Protein AF-A0A922MZ13-F1 (afdb_monomer_lite)

Sequence (259 aa):
LKKTTVNYIKPNLFPGAVRCLPLPEKARENITNAIQTTCNKIRDLVFAILIAGNQLITLVRMKKYTLHPSDIHLLFNLVRSSESFKTAESWTPICLPKFDSTGFLHGHVSYISEDCQACLLLLTVQRDAFFPLSQAKHTIADKLRRSNCLVAINDALNRNEELPTTNPLKHIGIPEIRHFMYKCKSTAQLFTSDPISLDKLQDYRLRHKEGGDITVKKVERLSDIDYVRNYRQFCSSIHCTSTPAKLIFRSNSCDTILA

Radius of gyration: 20.64 Å; chains: 1; bounding box: 44×44×58 Å

Organism: Spodoptera exigua (NCBI:txid7107)

Foldseek 3Di:
DDPPPPPPPQPLDPQQFFEAQFFFPLLLVLLQCLLCVLCVVDPFWAWKWKDAPRHTSDIDGDPVFAAGSNLVVVVSCVVVVDPVQLPDWDWDWADRCVRPVVGTWTWTWHALDNLARMIIITTGNDPPCNVSVVVSSPSSSVSCVVSVSRVRRVCSNVVVDPDCQNQVCVQLPFVPDPKDWDADPVNSHIRIHDSCPVVSVVVLPVQDDPPDHPDPDDPDGDDPVVNVVSVQVSQVRRDDPPDHDDWDFDDDPPDTDTD

Structure (mmCIF, N/CA/C/O backbone):
data_AF-A0A922MZ13-F1
#
_entry.id   AF-A0A922MZ13-F1
#
loop_
_atom_site.group_PDB
_atom_site.id
_atom_site.type_symbol
_atom_site.label_atom_id
_atom_site.label_alt_id
_atom_site.label_comp_id
_atom_site.label_asym_id
_atom_site.label_entity_id
_atom_site.label_seq_id
_atom_site.pdbx_PDB_ins_code
_atom_site.Cartn_x
_atom_site.Cartn_y
_atom_site.Cartn_z
_atom_site.occupancy
_atom_site.B_iso_or_equiv
_atom_site.auth_seq_id
_atom_site.auth_comp_id
_atom_site.auth_asym_id
_atom_site.auth_atom_id
_atom_site.pdbx_PDB_model_num
ATOM 1 N N . LEU A 1 1 ? -10.140 -29.889 -35.933 1.00 29.52 1 LEU A N 1
ATOM 2 C CA . LEU A 1 1 ? -9.221 -28.766 -35.625 1.00 29.52 1 LEU A CA 1
ATOM 3 C C . LEU A 1 1 ? -9.622 -28.148 -34.284 1.00 29.52 1 LEU A C 1
ATOM 5 O O . LEU A 1 1 ? -10.450 -27.246 -34.243 1.00 29.52 1 LEU A O 1
ATOM 9 N N . LYS A 1 2 ? -9.131 -28.708 -33.170 1.00 19.86 2 LYS A N 1
ATOM 10 C CA . LYS A 1 2 ? -9.419 -28.180 -31.828 1.00 19.86 2 LYS A CA 1
ATOM 11 C C . LYS A 1 2 ? -8.596 -26.904 -31.642 1.00 19.86 2 LYS A C 1
ATOM 13 O O . LYS A 1 2 ? -7.375 -26.971 -31.583 1.00 19.86 2 LYS A O 1
ATOM 18 N N . LYS A 1 3 ? -9.266 -25.749 -31.612 1.00 20.22 3 LYS A N 1
ATOM 19 C CA . LYS A 1 3 ? -8.666 -24.469 -31.226 1.00 20.22 3 LYS A CA 1
ATOM 20 C C . LYS A 1 3 ? -8.234 -24.591 -29.766 1.00 20.22 3 LYS A C 1
ATOM 22 O O . LYS A 1 3 ? -9.073 -24.561 -28.871 1.00 20.22 3 LYS A O 1
ATOM 27 N N . THR A 1 4 ? -6.942 -24.783 -29.531 1.00 21.23 4 THR A N 1
ATOM 28 C CA . THR A 1 4 ? -6.361 -24.677 -28.195 1.00 21.23 4 THR A CA 1
ATOM 29 C C . THR A 1 4 ? -6.406 -23.206 -27.813 1.00 21.23 4 THR A C 1
ATOM 31 O O . THR A 1 4 ? -5.605 -22.403 -28.288 1.00 21.23 4 THR A O 1
ATOM 34 N N . THR A 1 5 ? -7.398 -22.831 -27.011 1.00 19.34 5 THR A N 1
ATOM 35 C CA . THR A 1 5 ? -7.459 -21.522 -26.368 1.00 19.34 5 THR A CA 1
ATOM 36 C C . THR A 1 5 ? -6.208 -21.379 -25.507 1.00 19.34 5 THR A C 1
ATOM 38 O O . THR A 1 5 ? -6.122 -21.950 -24.422 1.00 19.34 5 THR A O 1
ATOM 41 N N . VAL A 1 6 ? -5.207 -20.652 -26.006 1.00 22.56 6 VAL A N 1
ATOM 42 C CA . VAL A 1 6 ? -4.106 -20.153 -25.182 1.00 22.56 6 VAL A CA 1
ATOM 43 C C . VAL A 1 6 ? -4.755 -19.197 -24.193 1.00 22.56 6 VAL A C 1
ATOM 45 O O . VAL A 1 6 ? -5.083 -18.060 -24.534 1.00 22.56 6 VAL A O 1
ATOM 48 N N . ASN A 1 7 ? -5.033 -19.686 -22.987 1.00 20.77 7 ASN A N 1
ATOM 49 C CA . ASN A 1 7 ? -5.471 -18.847 -21.886 1.00 20.77 7 ASN A CA 1
ATOM 50 C C . ASN A 1 7 ? -4.318 -17.888 -21.592 1.00 20.77 7 ASN A C 1
ATOM 52 O O . ASN A 1 7 ? -3.362 -18.249 -20.909 1.00 20.77 7 ASN A O 1
ATOM 56 N N . TYR A 1 8 ? -4.383 -16.680 -22.155 1.00 25.27 8 TYR A N 1
ATOM 57 C CA . TYR A 1 8 ? -3.524 -15.573 -21.767 1.00 25.27 8 TYR A CA 1
ATOM 58 C C . TYR A 1 8 ? -3.780 -15.324 -20.284 1.00 25.27 8 TYR A C 1
ATOM 60 O O . TYR A 1 8 ? -4.739 -14.645 -19.912 1.00 25.27 8 TYR A O 1
ATOM 68 N N . ILE A 1 9 ? -2.948 -15.913 -19.425 1.00 29.39 9 ILE A N 1
ATOM 69 C CA . ILE A 1 9 ? -2.887 -15.535 -18.021 1.00 29.39 9 ILE A CA 1
ATOM 70 C C . ILE A 1 9 ? -2.474 -14.071 -18.059 1.00 29.39 9 ILE A C 1
ATOM 72 O O . ILE A 1 9 ? -1.316 -13.759 -18.331 1.00 29.39 9 ILE A O 1
ATOM 76 N N . LYS A 1 10 ? -3.431 -13.157 -17.856 1.00 29.42 10 LYS A N 1
ATOM 77 C CA . LYS A 1 10 ? -3.110 -11.757 -17.585 1.00 29.42 10 LYS A CA 1
ATOM 78 C C . LYS A 1 10 ? -2.066 -11.797 -16.462 1.00 29.42 10 LYS A C 1
ATOM 80 O O . LYS A 1 10 ? -2.418 -12.258 -15.374 1.00 29.42 10 LYS A O 1
ATOM 85 N N . PRO A 1 11 ? -0.832 -11.297 -16.664 1.00 37.97 11 PRO A N 1
ATOM 86 C CA . PRO A 1 11 ? 0.209 -11.295 -15.624 1.00 37.97 11 PRO A CA 1
ATOM 87 C C . PRO A 1 11 ? -0.229 -10.563 -14.342 1.00 37.97 11 PRO A C 1
ATOM 89 O O . PRO A 1 11 ? 0.415 -10.631 -13.301 1.00 37.97 11 PRO A O 1
ATOM 92 N N . ASN A 1 12 ? -1.359 -9.856 -14.426 1.00 38.84 12 ASN A N 1
ATOM 93 C CA . ASN A 1 12 ? -2.033 -9.131 -13.364 1.00 38.84 12 ASN A CA 1
ATOM 94 C C . ASN A 1 12 ? -2.748 -10.025 -12.339 1.00 38.84 12 ASN A C 1
ATOM 96 O O . ASN A 1 12 ? -3.089 -9.517 -11.276 1.00 38.84 12 ASN A O 1
ATOM 100 N N . LEU A 1 13 ? -2.992 -11.309 -12.629 1.00 43.53 13 LEU A N 1
ATOM 101 C CA . LEU A 1 13 ? -3.708 -12.225 -11.738 1.00 43.53 13 LEU A CA 1
ATOM 102 C C . LEU A 1 13 ? -2.918 -13.528 -11.552 1.00 43.53 13 LEU A C 1
ATOM 104 O O . LEU A 1 13 ? -3.215 -14.555 -12.156 1.00 43.53 13 LEU A O 1
ATOM 108 N N . PHE A 1 14 ? -1.913 -13.496 -10.676 1.00 52.12 14 PHE A N 1
ATOM 109 C CA . PHE A 1 14 ? -1.382 -14.717 -10.072 1.00 52.12 14 PHE A CA 1
ATOM 110 C C . PHE A 1 14 ? -2.054 -14.900 -8.702 1.00 52.12 14 PHE A C 1
ATOM 112 O O . PHE A 1 14 ? -1.694 -14.206 -7.752 1.00 52.12 14 PHE A O 1
ATOM 119 N N . PRO A 1 15 ? -3.031 -15.814 -8.556 1.00 51.31 15 PRO A N 1
ATOM 120 C CA . PRO A 1 15 ? -3.838 -15.922 -7.334 1.00 51.31 15 PRO A CA 1
ATOM 121 C C . PRO A 1 15 ? -3.030 -16.316 -6.084 1.00 51.31 15 PRO A C 1
ATOM 123 O O . PRO A 1 15 ? -3.495 -16.131 -4.963 1.00 51.31 15 PRO A O 1
ATOM 126 N N . GLY A 1 16 ? -1.807 -16.826 -6.264 1.00 58.19 16 GLY A N 1
ATOM 127 C CA . GLY A 1 16 ? -0.898 -17.207 -5.181 1.00 58.19 16 GLY A CA 1
ATOM 128 C C . GLY A 1 16 ? 0.277 -16.255 -4.944 1.00 58.19 16 GLY A C 1
ATOM 129 O O . GLY A 1 16 ? 1.244 -16.683 -4.306 1.00 58.19 16 GLY A O 1
ATOM 130 N N . ALA A 1 17 ? 0.272 -15.041 -5.511 1.00 62.69 17 ALA A N 1
ATOM 131 C CA . ALA A 1 17 ? 1.317 -14.048 -5.267 1.00 62.69 17 ALA A CA 1
ATOM 132 C C . ALA A 1 17 ? 0.829 -12.598 -5.452 1.00 62.69 17 ALA A C 1
ATOM 134 O O . ALA A 1 17 ? -0.138 -12.344 -6.167 1.00 62.69 17 ALA A O 1
ATOM 135 N N . VAL A 1 18 ? 1.503 -11.644 -4.813 1.00 70.56 18 VAL A N 1
ATOM 136 C CA . VAL A 1 18 ? 1.157 -10.213 -4.857 1.00 70.56 18 VAL A CA 1
ATOM 137 C C . VAL A 1 18 ? 2.212 -9.448 -5.638 1.00 70.56 18 VAL A C 1
ATOM 139 O O . VAL A 1 18 ? 3.397 -9.576 -5.342 1.00 70.56 18 VAL A O 1
ATOM 142 N N . ARG A 1 19 ? 1.800 -8.631 -6.612 1.00 73.50 19 ARG A N 1
ATOM 143 C CA . ARG A 1 19 ? 2.740 -7.783 -7.357 1.00 73.50 19 ARG A CA 1
ATOM 144 C C . ARG A 1 19 ? 3.225 -6.620 -6.509 1.00 73.50 19 ARG A C 1
ATOM 146 O O . ARG A 1 19 ? 2.406 -5.932 -5.901 1.00 73.50 19 ARG A O 1
ATOM 153 N N . CYS A 1 20 ? 4.531 -6.388 -6.518 1.00 76.94 20 CYS A N 1
ATOM 154 C CA . CYS A 1 20 ? 5.141 -5.251 -5.840 1.00 76.94 20 CYS A CA 1
ATOM 155 C C . CYS A 1 20 ? 5.454 -4.118 -6.817 1.00 76.94 20 CYS A C 1
ATOM 157 O O . CYS A 1 20 ? 5.876 -4.394 -7.938 1.00 76.94 20 CYS A O 1
ATOM 159 N N . LEU A 1 21 ? 5.318 -2.868 -6.363 1.00 80.12 21 LEU A N 1
ATOM 160 C CA . LEU A 1 21 ? 5.788 -1.712 -7.117 1.00 80.12 21 LEU A CA 1
ATOM 161 C C . LEU A 1 21 ? 7.324 -1.693 -7.074 1.00 80.12 21 LEU A C 1
ATOM 163 O O . LEU A 1 21 ? 7.893 -1.655 -5.971 1.00 80.12 21 LEU A O 1
ATOM 167 N N . PRO A 1 22 ? 8.009 -1.751 -8.227 1.00 73.62 22 PRO A N 1
ATOM 168 C CA . PRO A 1 22 ? 9.446 -1.543 -8.288 1.00 73.62 22 PRO A CA 1
ATOM 169 C C . PRO A 1 22 ? 9.824 -0.146 -7.795 1.00 73.62 22 PRO A C 1
ATOM 171 O O . PRO A 1 22 ? 9.325 0.849 -8.302 1.00 73.62 22 PRO A O 1
ATOM 174 N N . LEU A 1 23 ? 10.726 -0.071 -6.819 1.00 74.75 23 LEU A N 1
ATOM 175 C CA . LEU A 1 23 ? 11.255 1.180 -6.273 1.00 74.75 23 LEU A CA 1
ATOM 176 C C . LEU A 1 23 ? 12.749 1.006 -5.996 1.00 74.75 23 LEU A C 1
ATOM 178 O O . LEU A 1 23 ? 13.143 -0.115 -5.654 1.00 74.75 23 LEU A O 1
ATOM 182 N N . PRO A 1 24 ? 13.558 2.078 -6.090 1.00 77.44 24 PRO A N 1
ATOM 183 C CA . PRO A 1 24 ? 14.945 2.058 -5.639 1.00 77.44 24 PRO A CA 1
ATOM 184 C C . PRO A 1 24 ? 15.059 1.584 -4.185 1.00 77.44 24 PRO A C 1
ATOM 186 O O . PRO A 1 24 ? 14.221 1.938 -3.351 1.00 77.44 24 PRO A O 1
ATOM 189 N N . GLU A 1 25 ? 16.110 0.823 -3.869 1.00 77.00 25 GLU A N 1
ATOM 190 C CA . GLU A 1 25 ? 16.347 0.254 -2.532 1.00 77.00 25 GLU A CA 1
ATOM 191 C C . GLU A 1 25 ? 16.270 1.328 -1.440 1.00 77.00 25 GLU A C 1
ATOM 193 O O . GLU A 1 25 ? 15.441 1.233 -0.537 1.00 77.00 25 GLU A O 1
ATOM 198 N N . LYS A 1 26 ? 17.009 2.430 -1.616 1.00 80.81 26 LYS A N 1
ATOM 199 C CA . LYS A 1 26 ? 17.010 3.579 -0.698 1.00 80.81 26 LYS A CA 1
ATOM 200 C C . LYS A 1 26 ? 15.610 4.156 -0.453 1.00 80.81 26 LYS A C 1
ATOM 202 O O . LYS A 1 26 ? 15.268 4.495 0.677 1.00 80.81 26 LYS A O 1
ATOM 207 N N . ALA A 1 27 ? 14.781 4.263 -1.495 1.00 83.62 27 ALA A N 1
ATOM 208 C CA . ALA A 1 27 ? 13.411 4.755 -1.354 1.00 83.62 27 ALA A CA 1
ATOM 209 C C . ALA A 1 27 ? 12.548 3.754 -0.569 1.00 83.62 27 ALA A C 1
ATOM 211 O O . ALA A 1 27 ? 11.832 4.138 0.354 1.00 83.62 27 ALA A O 1
ATOM 212 N N . ARG A 1 28 ? 12.657 2.455 -0.877 1.00 84.56 28 ARG A N 1
ATOM 213 C CA . ARG A 1 28 ? 11.917 1.391 -0.182 1.00 84.56 28 ARG A CA 1
ATOM 214 C C . ARG A 1 28 ? 12.296 1.289 1.296 1.00 84.56 28 ARG A C 1
ATOM 216 O O . ARG A 1 28 ? 11.406 1.119 2.135 1.00 84.56 28 ARG A O 1
ATOM 223 N N . GLU A 1 29 ? 13.579 1.398 1.619 1.00 84.06 29 GLU A N 1
ATOM 224 C CA . GLU A 1 29 ? 14.075 1.415 2.997 1.00 84.06 29 GLU A CA 1
ATOM 225 C C . GLU A 1 29 ? 13.543 2.626 3.757 1.00 84.06 29 GLU A C 1
ATOM 227 O O . GLU A 1 29 ? 12.978 2.469 4.838 1.00 84.06 29 GLU A O 1
ATOM 232 N N . ASN A 1 30 ? 13.621 3.821 3.165 1.00 88.12 30 ASN A N 1
ATOM 233 C CA . ASN A 1 30 ? 13.080 5.040 3.764 1.00 88.12 30 ASN A CA 1
ATOM 234 C C . ASN A 1 30 ? 11.573 4.932 4.033 1.00 88.12 30 ASN A C 1
ATOM 236 O O . ASN A 1 30 ? 11.121 5.286 5.123 1.00 88.12 30 ASN A O 1
ATOM 240 N N . ILE A 1 31 ? 10.801 4.401 3.078 1.00 90.00 31 ILE A N 1
ATOM 241 C CA . ILE A 1 31 ? 9.357 4.177 3.239 1.00 90.00 31 ILE A CA 1
ATOM 242 C C . ILE A 1 31 ? 9.089 3.195 4.385 1.00 90.00 31 ILE A C 1
ATOM 244 O O . ILE A 1 31 ? 8.269 3.464 5.266 1.00 90.00 31 ILE A O 1
ATOM 248 N N . THR A 1 32 ? 9.798 2.068 4.397 1.00 89.06 32 THR A N 1
ATOM 249 C CA . THR A 1 32 ? 9.620 1.017 5.407 1.00 89.06 32 THR A CA 1
ATOM 250 C C . THR A 1 32 ? 9.987 1.529 6.800 1.00 89.06 32 THR A C 1
ATOM 252 O O . THR A 1 32 ? 9.206 1.366 7.735 1.00 89.06 32 THR A O 1
ATOM 255 N N . ASN A 1 33 ? 11.106 2.244 6.929 1.00 89.38 33 ASN A N 1
ATOM 256 C CA . ASN A 1 33 ? 11.555 2.848 8.181 1.00 89.38 33 ASN A CA 1
ATOM 257 C C . ASN A 1 33 ? 10.591 3.935 8.672 1.00 89.38 33 ASN A C 1
ATOM 259 O O . ASN A 1 33 ? 10.292 3.999 9.868 1.00 89.38 33 ASN A O 1
ATOM 263 N N . ALA A 1 34 ? 10.061 4.772 7.774 1.00 92.00 34 ALA A N 1
ATOM 264 C CA . ALA A 1 34 ? 9.091 5.807 8.125 1.00 92.00 34 ALA A CA 1
ATOM 265 C C . ALA A 1 34 ? 7.808 5.206 8.714 1.00 92.00 34 ALA A C 1
ATOM 267 O O . ALA A 1 34 ? 7.338 5.675 9.759 1.00 92.00 34 ALA A O 1
ATOM 268 N N . ILE A 1 35 ? 7.285 4.149 8.084 1.00 91.81 35 ILE A N 1
ATOM 269 C CA . ILE A 1 35 ? 6.107 3.417 8.557 1.00 91.81 35 ILE A CA 1
ATOM 270 C C . ILE A 1 35 ? 6.432 2.716 9.876 1.00 91.81 35 ILE A C 1
ATOM 272 O O . ILE A 1 35 ? 5.790 3.001 10.879 1.00 91.81 35 ILE A O 1
ATOM 276 N N . GLN A 1 36 ? 7.480 1.893 9.932 1.00 90.25 36 GLN A N 1
ATOM 277 C CA . GLN A 1 36 ? 7.843 1.116 11.121 1.00 90.25 36 GLN A CA 1
ATOM 278 C C . GLN A 1 36 ? 8.079 1.996 12.357 1.00 90.25 36 GLN A C 1
ATOM 280 O O . GLN A 1 36 ? 7.531 1.727 13.423 1.00 90.25 36 GLN A O 1
ATOM 285 N N . THR A 1 37 ? 8.825 3.094 12.221 1.00 92.00 37 THR A N 1
ATOM 286 C CA . THR A 1 37 ? 9.125 3.997 13.349 1.00 92.00 37 THR A CA 1
ATOM 287 C C . THR A 1 37 ? 7.874 4.700 13.885 1.00 92.00 37 THR A C 1
ATOM 289 O O . THR A 1 37 ? 7.812 5.061 15.059 1.00 92.00 37 THR A O 1
ATOM 292 N N . THR A 1 38 ? 6.882 4.937 13.026 1.00 92.44 38 THR A N 1
ATOM 293 C CA . THR A 1 38 ? 5.627 5.596 13.415 1.00 92.44 38 THR A CA 1
ATOM 294 C C . THR A 1 38 ? 4.651 4.578 14.004 1.00 92.44 38 THR A C 1
ATOM 296 O O . THR A 1 38 ? 4.123 4.784 15.092 1.00 92.44 38 THR A O 1
ATOM 299 N N . CYS A 1 39 ? 4.491 3.442 13.330 1.00 88.81 39 CYS A N 1
ATOM 300 C CA . CYS A 1 39 ? 3.604 2.345 13.696 1.00 88.81 39 CYS A CA 1
ATOM 301 C C . CYS A 1 39 ? 4.010 1.639 14.996 1.00 88.81 39 CYS A C 1
ATOM 303 O O . CYS A 1 39 ? 3.131 1.256 15.758 1.00 88.81 39 CYS A O 1
ATOM 305 N N . ASN A 1 40 ? 5.307 1.532 15.311 1.00 86.75 40 ASN A N 1
ATOM 306 C CA . ASN A 1 40 ? 5.781 0.915 16.561 1.00 86.75 40 ASN A CA 1
ATOM 307 C C . ASN A 1 40 ? 5.291 1.629 17.832 1.00 86.75 40 ASN A C 1
ATOM 309 O O . ASN A 1 40 ? 5.330 1.047 18.912 1.00 86.75 40 ASN A O 1
ATOM 313 N N . LYS A 1 41 ? 4.854 2.888 17.724 1.00 86.56 41 LYS A N 1
ATOM 314 C CA . LYS A 1 41 ? 4.307 3.657 18.852 1.00 86.56 41 LYS A CA 1
ATOM 315 C C . LYS A 1 41 ? 2.829 3.353 19.114 1.00 86.56 41 LYS A C 1
ATOM 317 O O . LYS A 1 41 ? 2.301 3.751 20.149 1.00 86.56 41 LYS A O 1
ATOM 322 N N . ILE A 1 42 ? 2.156 2.689 18.176 1.00 88.50 42 ILE A N 1
ATOM 323 C CA . ILE A 1 42 ? 0.714 2.455 18.199 1.00 88.50 42 ILE A CA 1
ATOM 324 C C . ILE A 1 42 ? 0.467 1.050 18.731 1.00 88.50 42 ILE A C 1
ATOM 326 O O . ILE A 1 42 ? 0.957 0.065 18.179 1.00 88.50 42 ILE A O 1
ATOM 330 N N . ARG A 1 43 ? -0.292 0.962 19.823 1.00 85.50 43 ARG A N 1
ATOM 331 C CA . ARG A 1 43 ? -0.650 -0.321 20.429 1.00 85.50 43 ARG A CA 1
ATOM 332 C C . ARG A 1 43 ? -1.583 -1.102 19.507 1.00 85.50 43 ARG A C 1
ATOM 334 O O . ARG A 1 43 ? -2.455 -0.521 18.869 1.00 85.50 43 ARG A O 1
ATOM 341 N N . ASP A 1 44 ? -1.368 -2.414 19.452 1.00 86.69 44 ASP A N 1
ATOM 342 C CA . ASP A 1 44 ? -2.235 -3.380 18.768 1.00 86.69 44 ASP A CA 1
ATOM 343 C C . ASP A 1 44 ? -2.488 -3.100 17.275 1.00 86.69 44 ASP A C 1
ATOM 345 O O . ASP A 1 44 ? -3.509 -3.499 16.703 1.00 86.69 44 ASP A O 1
ATOM 349 N N . LEU A 1 45 ? -1.552 -2.417 16.612 1.00 91.00 45 LEU A N 1
ATOM 350 C CA . LEU A 1 45 ? -1.518 -2.325 15.158 1.00 91.00 45 LEU A CA 1
ATOM 351 C C . LEU A 1 45 ? -0.936 -3.624 14.584 1.00 91.00 45 LEU A C 1
ATOM 353 O O . LEU A 1 45 ? 0.208 -3.988 14.858 1.00 91.00 45 LEU A O 1
ATOM 357 N N . VAL A 1 46 ? -1.724 -4.322 13.770 1.00 91.44 46 VAL A N 1
ATOM 358 C CA . VAL A 1 46 ? -1.375 -5.643 13.233 1.00 91.44 46 VAL A CA 1
ATOM 359 C C . VAL A 1 46 ? -0.618 -5.508 11.912 1.00 91.44 46 VAL A C 1
ATOM 361 O O . VAL A 1 46 ? 0.448 -6.109 11.737 1.00 91.44 46 VAL A O 1
ATOM 364 N N . PHE A 1 47 ? -1.156 -4.697 10.996 1.00 93.00 47 PHE A N 1
ATOM 365 C CA . PHE A 1 47 ? -0.613 -4.507 9.652 1.00 93.00 47 PHE A CA 1
ATOM 366 C C . PHE A 1 47 ? -0.592 -3.030 9.263 1.00 93.00 47 PHE A C 1
ATOM 368 O O . PHE A 1 47 ? -1.567 -2.312 9.470 1.00 93.00 47 PHE A O 1
ATOM 375 N N . ALA A 1 48 ? 0.497 -2.603 8.631 1.00 93.88 48 ALA A N 1
ATOM 376 C CA . ALA A 1 48 ? 0.585 -1.344 7.908 1.00 93.88 48 ALA A CA 1
ATOM 377 C C . ALA A 1 48 ? 1.007 -1.636 6.467 1.00 93.88 48 ALA A C 1
ATOM 379 O O . ALA A 1 48 ? 2.056 -2.234 6.218 1.00 93.88 48 ALA A O 1
ATOM 380 N N . ILE A 1 49 ? 0.159 -1.257 5.518 1.00 94.06 49 ILE A N 1
ATOM 381 C CA . ILE A 1 49 ? 0.257 -1.669 4.120 1.00 94.06 49 ILE A CA 1
ATOM 382 C C . ILE A 1 49 ? 0.207 -0.417 3.267 1.00 94.06 49 ILE A C 1
ATOM 384 O O . ILE A 1 49 ? -0.758 0.337 3.335 1.00 94.06 49 ILE A O 1
ATOM 388 N N . LEU A 1 50 ? 1.238 -0.207 2.458 1.00 93.75 50 LEU A N 1
ATOM 389 C CA . LEU A 1 50 ? 1.261 0.872 1.481 1.00 93.75 50 LEU A CA 1
ATOM 390 C C . LEU A 1 50 ? 1.116 0.275 0.087 1.00 93.75 50 LEU A C 1
ATOM 392 O O . LEU A 1 50 ? 1.903 -0.591 -0.309 1.00 93.75 50 LEU A O 1
ATOM 396 N N . ILE A 1 51 ? 0.117 0.741 -0.652 1.00 91.69 51 ILE A N 1
ATOM 397 C CA . ILE A 1 51 ? -0.208 0.260 -1.991 1.00 91.69 51 ILE A CA 1
ATOM 398 C C . ILE A 1 51 ? -0.298 1.433 -2.956 1.00 91.69 51 ILE A C 1
ATOM 400 O O . ILE A 1 51 ? -0.718 2.520 -2.578 1.00 91.69 51 ILE A O 1
ATOM 404 N N . ALA A 1 52 ? 0.060 1.214 -4.214 1.00 88.88 52 ALA A N 1
ATOM 405 C CA . ALA A 1 52 ? -0.126 2.206 -5.263 1.00 88.88 52 ALA A CA 1
ATOM 406 C C . ALA A 1 52 ? -0.359 1.512 -6.604 1.00 88.88 52 ALA A C 1
ATOM 408 O O . ALA A 1 52 ? 0.250 0.480 -6.879 1.00 88.88 52 ALA A O 1
ATOM 409 N N . GLY A 1 53 ? -1.272 2.034 -7.428 1.00 80.25 53 GLY A N 1
ATOM 410 C CA . GLY A 1 53 ? -1.527 1.494 -8.772 1.00 80.25 53 GLY A CA 1
ATOM 411 C C . GLY A 1 53 ? -1.830 -0.015 -8.819 1.00 80.25 53 GLY A C 1
ATOM 412 O O . GLY A 1 53 ? -1.395 -0.697 -9.746 1.00 80.25 53 GLY A O 1
ATOM 413 N N . ASN A 1 54 ? -2.540 -0.556 -7.817 1.00 80.19 54 ASN A N 1
ATOM 414 C CA . ASN A 1 54 ? -2.810 -1.997 -7.663 1.00 80.19 54 ASN A CA 1
ATOM 415 C C . ASN A 1 54 ? -1.537 -2.863 -7.496 1.00 80.19 54 ASN A C 1
ATOM 417 O O . ASN A 1 54 ? -1.466 -4.003 -7.967 1.00 80.19 54 ASN A O 1
ATOM 421 N N . GLN A 1 55 ? -0.513 -2.295 -6.858 1.00 82.88 55 GLN A N 1
ATOM 422 C CA . GLN A 1 55 ? 0.758 -2.937 -6.536 1.00 82.88 55 GLN A CA 1
ATOM 423 C C . GLN A 1 55 ? 1.144 -2.642 -5.080 1.00 82.88 55 GLN A C 1
ATOM 425 O O . GLN A 1 55 ? 0.859 -1.570 -4.544 1.00 82.88 55 GLN A O 1
ATOM 430 N N . LEU A 1 56 ? 1.807 -3.598 -4.431 1.00 86.38 56 LEU A N 1
ATOM 431 C CA . LEU A 1 56 ? 2.296 -3.471 -3.061 1.00 86.38 56 LEU A CA 1
ATOM 432 C C . LEU A 1 56 ? 3.611 -2.684 -3.034 1.00 86.38 56 LEU A C 1
ATOM 434 O O . LEU A 1 56 ? 4.595 -3.102 -3.640 1.00 86.38 56 LEU A O 1
ATOM 438 N N . ILE A 1 57 ? 3.674 -1.587 -2.286 1.00 88.38 57 ILE A N 1
ATOM 439 C CA . ILE A 1 57 ? 4.941 -0.893 -2.032 1.00 88.38 57 ILE A CA 1
ATOM 440 C C . ILE A 1 57 ? 5.651 -1.548 -0.849 1.00 88.38 57 ILE A C 1
ATOM 442 O O . ILE A 1 57 ? 6.780 -2.018 -0.982 1.00 88.38 57 ILE A O 1
ATOM 446 N N . THR A 1 58 ? 4.994 -1.608 0.308 1.00 87.31 58 THR A N 1
ATOM 447 C CA . THR A 1 58 ? 5.560 -2.238 1.505 1.00 87.31 58 THR A CA 1
ATOM 448 C C . THR A 1 58 ? 4.467 -2.778 2.423 1.00 87.31 58 THR A C 1
ATOM 450 O O . THR A 1 58 ? 3.334 -2.295 2.416 1.00 87.31 58 THR A O 1
ATOM 453 N N . LEU A 1 59 ? 4.822 -3.801 3.200 1.00 88.25 59 LEU A N 1
ATOM 454 C CA . LEU A 1 59 ? 3.989 -4.437 4.217 1.00 88.25 59 LEU A CA 1
ATOM 455 C C . LEU A 1 59 ? 4.813 -4.527 5.502 1.00 88.25 59 LEU A C 1
ATOM 457 O O . LEU A 1 59 ? 5.731 -5.342 5.600 1.00 88.25 59 LEU A O 1
ATOM 461 N N . VAL A 1 60 ? 4.459 -3.711 6.490 1.00 88.25 60 VAL A N 1
ATOM 462 C CA . VAL A 1 60 ? 5.010 -3.770 7.844 1.00 88.25 60 VAL A CA 1
ATOM 463 C C . VAL A 1 60 ? 4.021 -4.520 8.729 1.00 88.25 60 VAL A C 1
ATOM 465 O O . VAL A 1 60 ? 2.815 -4.276 8.689 1.00 88.25 60 VAL A O 1
ATOM 468 N N . ARG A 1 61 ? 4.527 -5.475 9.508 1.00 85.94 61 ARG A N 1
ATOM 469 C CA . ARG A 1 61 ? 3.717 -6.338 10.372 1.00 85.94 61 ARG A CA 1
ATOM 470 C C . ARG A 1 61 ? 4.493 -6.742 11.615 1.00 85.94 61 ARG A C 1
ATOM 472 O O . ARG A 1 61 ? 5.724 -6.796 11.584 1.00 85.94 61 ARG A O 1
A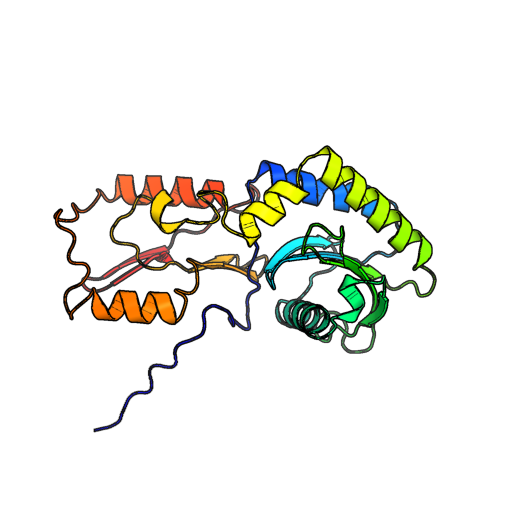TOM 479 N N . MET A 1 62 ? 3.788 -7.110 12.681 1.00 75.31 62 MET A N 1
ATOM 480 C CA . MET A 1 62 ? 4.433 -7.783 13.811 1.00 75.31 62 MET A CA 1
ATOM 481 C C . MET A 1 62 ? 4.897 -9.182 13.387 1.00 75.31 62 MET A C 1
ATOM 483 O O . MET A 1 62 ? 4.185 -9.881 12.669 1.00 75.31 62 MET A O 1
ATOM 487 N N . LYS A 1 63 ? 6.065 -9.631 13.868 1.00 69.81 63 LYS A N 1
ATOM 488 C CA . LYS A 1 63 ? 6.673 -10.919 13.466 1.00 69.81 63 LYS A CA 1
ATOM 489 C C . LYS A 1 63 ? 5.751 -12.134 13.647 1.00 69.81 63 LYS A C 1
ATOM 491 O O . LYS A 1 63 ? 5.872 -13.091 12.893 1.00 69.81 63 LYS A O 1
ATOM 496 N N . LYS A 1 64 ? 4.838 -12.083 14.624 1.00 75.44 64 LYS A N 1
ATOM 497 C CA . LYS A 1 64 ? 3.868 -13.149 14.923 1.00 75.44 64 LYS A CA 1
ATOM 498 C C . LYS A 1 64 ? 2.818 -13.329 13.822 1.00 75.44 64 LYS A C 1
ATOM 500 O O . LYS A 1 64 ? 2.288 -14.423 13.663 1.00 75.44 64 LYS A O 1
ATOM 505 N N . TYR A 1 65 ? 2.514 -12.273 13.074 1.00 81.88 65 TYR A N 1
ATOM 506 C CA . TYR A 1 65 ? 1.417 -12.263 12.119 1.00 81.88 65 TYR A CA 1
ATOM 507 C C . TYR A 1 65 ? 1.936 -12.373 10.691 1.00 81.88 65 TYR A C 1
ATOM 509 O O . TYR A 1 65 ? 2.937 -11.764 10.307 1.00 81.88 65 TYR A O 1
ATOM 517 N N . THR A 1 66 ? 1.236 -13.162 9.884 1.00 81.31 66 THR A N 1
ATOM 518 C CA . THR A 1 66 ? 1.486 -13.289 8.448 1.00 81.31 66 THR A CA 1
ATOM 519 C C . THR A 1 66 ? 0.188 -13.015 7.711 1.00 81.31 66 THR A C 1
ATOM 521 O O . THR A 1 66 ? -0.887 -13.332 8.211 1.00 81.31 66 THR A O 1
ATOM 524 N N . LEU A 1 67 ? 0.291 -12.376 6.549 1.00 84.75 67 LEU A N 1
ATOM 525 C CA . LEU A 1 67 ? -0.862 -12.024 5.734 1.00 84.75 67 LEU A CA 1
ATOM 526 C C . LEU A 1 67 ? -0.812 -12.839 4.446 1.00 84.75 67 LEU A C 1
ATOM 528 O O . LEU A 1 67 ? 0.188 -12.803 3.725 1.00 84.75 67 LEU A O 1
ATOM 532 N N . HIS A 1 68 ? -1.870 -13.602 4.182 1.00 87.00 68 HIS A N 1
ATOM 533 C CA . HIS A 1 68 ? -1.937 -14.467 3.011 1.00 87.00 68 HIS A CA 1
ATOM 534 C C . HIS A 1 68 ? -2.137 -13.634 1.728 1.00 87.00 68 HIS A C 1
ATOM 536 O O . HIS A 1 68 ? -2.891 -12.661 1.752 1.00 87.00 68 HIS A O 1
ATOM 542 N N . PRO A 1 69 ? -1.553 -14.016 0.574 1.00 83.94 69 PRO A N 1
ATOM 543 C CA . PRO A 1 69 ? -1.738 -13.299 -0.694 1.00 83.94 69 PRO A CA 1
ATOM 544 C C . PRO A 1 69 ? -3.196 -13.059 -1.085 1.00 83.94 69 PRO A C 1
ATOM 546 O O . PRO A 1 69 ? -3.526 -11.992 -1.590 1.00 83.94 69 PRO A O 1
ATOM 549 N N . SER A 1 70 ? -4.077 -14.030 -0.832 1.00 86.38 70 SER A N 1
ATOM 550 C CA . SER A 1 70 ? -5.516 -13.882 -1.092 1.00 86.38 70 SER A CA 1
ATOM 551 C C . SER A 1 70 ? -6.135 -12.732 -0.299 1.00 86.38 70 SER A C 1
ATOM 553 O O . SER A 1 70 ? -6.912 -11.973 -0.865 1.00 86.38 70 SER A O 1
ATOM 555 N N . ASP A 1 71 ? -5.742 -12.558 0.963 1.00 91.19 71 ASP A N 1
ATOM 556 C CA . ASP A 1 71 ? -6.222 -11.463 1.809 1.00 91.19 71 ASP A CA 1
ATOM 557 C C . ASP A 1 71 ? -5.663 -10.113 1.334 1.00 91.19 71 ASP A C 1
ATOM 559 O O . ASP A 1 71 ? -6.368 -9.109 1.333 1.00 91.19 71 ASP A O 1
ATOM 563 N N . ILE A 1 72 ? -4.424 -10.081 0.830 1.00 90.00 72 ILE A N 1
ATOM 564 C CA . ILE A 1 72 ? -3.853 -8.868 0.220 1.00 90.00 72 ILE A CA 1
ATOM 565 C C . ILE A 1 72 ? -4.628 -8.474 -1.045 1.00 90.00 72 ILE A C 1
ATOM 567 O O . ILE A 1 72 ? -4.912 -7.296 -1.257 1.00 90.00 72 ILE A O 1
ATOM 571 N N . HIS A 1 73 ? -5.023 -9.447 -1.868 1.00 88.50 73 HIS A N 1
ATOM 572 C CA . HIS A 1 73 ? -5.862 -9.186 -3.042 1.00 88.50 73 HIS A CA 1
ATOM 573 C C . HIS A 1 73 ? -7.250 -8.653 -2.664 1.00 88.50 73 HIS A C 1
ATOM 575 O O . HIS A 1 73 ? -7.795 -7.826 -3.396 1.00 88.50 73 HIS A O 1
ATOM 581 N N . LEU A 1 74 ? -7.811 -9.058 -1.517 1.00 91.31 74 LEU A N 1
ATOM 582 C CA . LEU A 1 74 ? -9.043 -8.453 -0.994 1.00 91.31 74 LEU A CA 1
ATOM 583 C C . LEU A 1 74 ? -8.839 -6.968 -0.677 1.00 91.31 74 LEU A C 1
ATOM 585 O O . LEU A 1 74 ? -9.654 -6.146 -1.088 1.00 91.31 74 LEU A O 1
ATOM 589 N N . LEU A 1 75 ? -7.726 -6.609 -0.034 1.00 92.31 75 LEU A N 1
ATOM 590 C CA . LEU A 1 75 ? -7.388 -5.212 0.260 1.00 92.31 75 LEU A CA 1
ATOM 591 C C . LEU A 1 75 ? -7.183 -4.380 -1.012 1.00 92.31 75 LEU A C 1
ATOM 593 O O . LEU A 1 75 ? -7.633 -3.239 -1.093 1.00 92.31 75 LEU A O 1
ATOM 597 N N . PHE A 1 76 ? -6.546 -4.952 -2.034 1.00 90.19 76 PHE A N 1
ATOM 598 C CA . PHE A 1 76 ? -6.402 -4.297 -3.335 1.00 90.19 76 PHE A CA 1
ATOM 599 C C . PHE A 1 76 ? -7.757 -4.033 -3.986 1.00 90.19 76 PHE A C 1
ATOM 601 O O . PHE A 1 76 ? -8.009 -2.936 -4.483 1.00 90.19 76 PHE A O 1
ATOM 608 N N . ASN A 1 77 ? -8.646 -5.027 -3.963 1.00 90.12 77 ASN A N 1
ATOM 609 C CA . ASN A 1 77 ? -9.994 -4.881 -4.495 1.00 90.12 77 ASN A CA 1
ATOM 610 C C . ASN A 1 77 ? -10.811 -3.854 -3.710 1.00 90.12 77 ASN A C 1
ATOM 612 O O . ASN A 1 77 ? -11.535 -3.085 -4.339 1.00 90.12 77 ASN A O 1
ATOM 616 N N . LEU A 1 78 ? -10.659 -3.802 -2.384 1.00 90.88 78 LEU A N 1
ATOM 617 C CA . LEU A 1 78 ? -11.290 -2.801 -1.527 1.00 90.88 78 LEU A CA 1
ATOM 618 C C . LEU A 1 78 ? -10.881 -1.385 -1.948 1.00 90.88 78 LEU A C 1
ATOM 620 O O . LEU A 1 78 ? -11.743 -0.566 -2.243 1.00 90.88 78 LEU A O 1
ATOM 624 N N . VAL A 1 79 ? -9.579 -1.105 -2.050 1.00 90.50 79 VAL A N 1
ATOM 625 C CA . VAL A 1 79 ? -9.108 0.237 -2.435 1.00 90.50 79 VAL A CA 1
ATOM 626 C C . VAL A 1 79 ? -9.477 0.578 -3.877 1.00 90.50 79 VAL A C 1
ATOM 628 O O . VAL A 1 79 ? -9.865 1.704 -4.168 1.00 90.50 79 VAL A O 1
ATOM 631 N N . ARG A 1 80 ? -9.407 -0.393 -4.791 1.00 86.38 80 ARG A N 1
ATOM 632 C CA . ARG A 1 80 ? -9.742 -0.178 -6.205 1.00 86.38 80 ARG A CA 1
ATOM 633 C C . ARG A 1 80 ? -11.227 0.105 -6.436 1.00 86.38 80 ARG A C 1
ATOM 635 O O . ARG A 1 80 ? -11.551 0.792 -7.397 1.00 86.38 80 ARG A O 1
ATOM 642 N N . SER A 1 81 ? -12.109 -0.458 -5.615 1.00 85.88 81 SER A N 1
ATOM 643 C CA . SER A 1 81 ? -13.564 -0.350 -5.806 1.00 85.88 81 SER A CA 1
ATOM 644 C C . SER A 1 81 ? -14.180 0.843 -5.071 1.00 85.88 81 SER A C 1
ATOM 646 O O . SER A 1 81 ? -15.359 1.122 -5.264 1.00 85.88 81 SER A O 1
ATOM 648 N N . SER A 1 82 ? -13.394 1.551 -4.257 1.00 84.06 82 SER A N 1
ATOM 649 C CA . SER A 1 82 ? -13.871 2.625 -3.387 1.00 84.06 82 SER A CA 1
ATOM 650 C C . SER A 1 82 ? -13.179 3.943 -3.717 1.00 84.06 82 SER A C 1
ATOM 652 O O . SER A 1 82 ? -12.138 4.287 -3.159 1.00 84.06 82 SER A O 1
ATOM 654 N N . GLU A 1 83 ? -13.779 4.713 -4.624 1.00 79.75 83 GLU A N 1
ATOM 655 C CA . GLU A 1 83 ? -13.245 6.021 -5.022 1.00 79.75 83 GLU A CA 1
ATOM 656 C C . GLU A 1 83 ? -13.290 7.059 -3.895 1.00 79.75 83 GLU A C 1
ATOM 658 O O . GLU A 1 83 ? -12.443 7.950 -3.856 1.00 79.75 83 GLU A O 1
ATOM 663 N N . SER A 1 84 ? -14.210 6.903 -2.939 1.00 81.19 84 SER A N 1
ATOM 664 C CA . SER A 1 84 ? -14.357 7.782 -1.772 1.00 81.19 84 SER A CA 1
ATOM 665 C C . SER A 1 84 ? -13.102 7.856 -0.898 1.00 81.19 84 SER A C 1
ATOM 667 O O . SER A 1 84 ? -12.864 8.874 -0.253 1.00 81.19 84 SER A O 1
ATOM 669 N N . PHE A 1 85 ? -12.252 6.825 -0.909 1.00 83.81 85 PHE A N 1
ATOM 670 C CA . PHE A 1 85 ? -11.001 6.833 -0.145 1.00 83.81 85 PHE A CA 1
ATOM 671 C C . 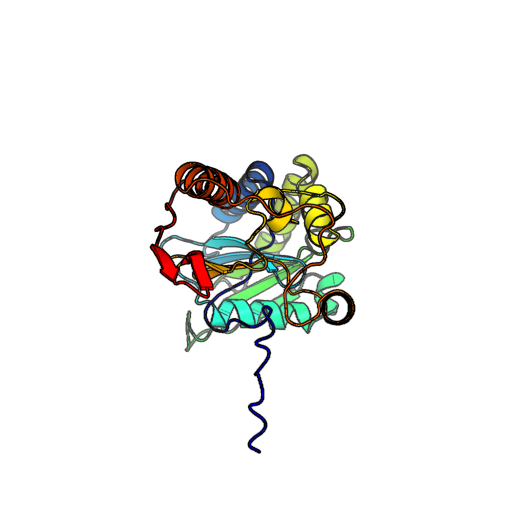PHE A 1 85 ? -9.984 7.850 -0.669 1.00 83.81 85 PHE A C 1
ATOM 673 O O . PHE A 1 85 ? -9.072 8.225 0.064 1.00 83.81 85 PHE A O 1
ATOM 680 N N . LYS A 1 86 ? -10.116 8.297 -1.926 1.00 81.69 86 LYS A N 1
ATOM 681 C CA . LYS A 1 86 ? -9.206 9.287 -2.521 1.00 81.69 86 LYS A CA 1
ATOM 682 C C . LYS A 1 86 ? -9.370 10.670 -1.897 1.00 81.69 86 LYS A C 1
ATOM 684 O O . LYS A 1 86 ? -8.399 11.414 -1.843 1.00 81.69 86 LYS A O 1
ATOM 689 N N . THR A 1 87 ? -10.577 11.009 -1.449 1.00 81.81 87 THR A N 1
ATOM 690 C CA . THR A 1 87 ? -10.913 12.345 -0.936 1.00 81.81 87 THR A CA 1
ATOM 691 C C . THR A 1 87 ? -11.053 12.388 0.581 1.00 81.81 87 THR A C 1
ATOM 693 O O . THR A 1 87 ? -10.963 13.465 1.162 1.00 81.81 87 THR A O 1
ATOM 696 N N . ALA A 1 88 ? -11.257 11.243 1.237 1.00 87.50 88 ALA A N 1
ATOM 697 C CA . ALA A 1 88 ? -11.477 11.179 2.675 1.00 87.50 88 ALA A CA 1
ATOM 698 C C . ALA A 1 88 ? -10.784 9.978 3.327 1.00 87.50 88 ALA A C 1
ATOM 700 O O . ALA A 1 88 ? -10.569 8.930 2.716 1.00 87.50 88 ALA A O 1
ATOM 701 N N . GLU A 1 89 ? -10.473 10.127 4.614 1.00 93.00 89 GLU A N 1
ATOM 702 C CA . GLU A 1 89 ? -10.051 9.010 5.453 1.00 93.00 89 GLU A CA 1
ATOM 703 C C . GLU A 1 89 ? -11.264 8.142 5.791 1.00 93.00 89 GLU A C 1
ATOM 705 O O . GLU A 1 89 ? -12.310 8.646 6.195 1.00 93.00 89 GLU A O 1
ATOM 710 N N . SER A 1 90 ? -11.120 6.829 5.642 1.00 93.75 90 SER A N 1
ATOM 711 C CA . SER A 1 90 ? -12.180 5.872 5.930 1.00 93.75 90 SER A CA 1
ATOM 712 C C . SER A 1 90 ? -11.828 5.004 7.127 1.00 93.75 90 SER A C 1
ATOM 714 O O . SER A 1 90 ? -10.715 4.485 7.230 1.00 93.75 90 SER A O 1
ATOM 716 N N . TRP A 1 91 ? -12.817 4.798 7.997 1.00 95.00 91 TRP A N 1
ATOM 717 C CA . TRP A 1 91 ? -12.778 3.832 9.088 1.00 95.00 91 TRP A CA 1
ATOM 718 C C . TRP A 1 91 ? -13.760 2.707 8.787 1.00 95.00 91 TRP A C 1
ATOM 720 O O . TRP A 1 91 ? -14.972 2.908 8.835 1.00 95.00 91 TRP A O 1
ATOM 730 N N . THR A 1 92 ? -13.247 1.532 8.431 1.00 92.75 92 THR A N 1
ATOM 731 C CA . THR A 1 92 ? -14.088 0.409 7.998 1.00 92.75 92 THR A CA 1
ATOM 732 C C . THR A 1 92 ? -13.664 -0.893 8.668 1.00 92.75 92 THR A C 1
ATOM 734 O O . THR A 1 92 ? -12.464 -1.133 8.826 1.00 92.75 92 THR A O 1
ATOM 737 N N . PRO A 1 93 ? -14.613 -1.767 9.049 1.00 93.88 93 PRO A N 1
ATOM 738 C CA . PRO A 1 93 ? -14.283 -3.147 9.368 1.00 93.88 93 PRO A CA 1
ATOM 739 C C . PRO A 1 93 ? -13.783 -3.858 8.102 1.00 93.88 93 PRO A C 1
ATOM 741 O O . PRO A 1 93 ? -14.295 -3.634 7.003 1.00 93.88 93 PRO A O 1
ATOM 744 N N . ILE A 1 94 ? -12.764 -4.699 8.249 1.00 94.56 94 ILE A N 1
ATOM 745 C CA . ILE A 1 94 ? -12.146 -5.470 7.172 1.00 94.56 94 ILE A CA 1
ATOM 746 C C . ILE A 1 94 ? -12.014 -6.918 7.630 1.00 94.56 94 ILE A C 1
ATOM 748 O O . ILE A 1 94 ? -11.307 -7.221 8.591 1.00 94.56 94 ILE A O 1
ATOM 752 N N . CYS A 1 95 ? -12.665 -7.820 6.902 1.00 92.81 95 CYS A N 1
ATOM 753 C CA . CYS A 1 95 ? -12.548 -9.256 7.118 1.00 92.81 95 CYS A CA 1
ATOM 754 C C . CYS A 1 95 ? -11.393 -9.812 6.280 1.00 92.81 95 CYS A C 1
ATOM 756 O O . CYS A 1 95 ? -11.318 -9.565 5.074 1.00 92.81 95 CYS A O 1
ATOM 758 N N . LEU A 1 96 ? -10.512 -10.586 6.912 1.00 93.19 96 LEU A N 1
ATOM 759 C CA . LEU A 1 96 ? -9.361 -11.224 6.273 1.00 93.19 96 LEU A CA 1
ATOM 760 C C . LEU A 1 96 ? -9.451 -12.740 6.505 1.00 93.19 96 LEU A C 1
ATOM 762 O O . LEU A 1 96 ? -8.898 -13.233 7.485 1.00 93.19 96 LEU A O 1
ATOM 766 N N . PRO A 1 97 ? -10.160 -13.491 5.640 1.00 90.75 97 PRO A N 1
ATOM 767 C CA . PRO A 1 97 ? -10.555 -14.872 5.921 1.00 90.75 97 PRO A CA 1
ATOM 768 C C . PRO A 1 97 ? -9.401 -15.845 6.176 1.00 90.75 97 PRO A C 1
ATOM 770 O O . PRO A 1 97 ? -9.611 -16.874 6.816 1.00 90.75 97 PRO A O 1
ATOM 773 N N . LYS A 1 98 ? -8.200 -15.584 5.637 1.00 90.44 98 LYS A N 1
ATOM 774 C CA . LYS A 1 98 ? -7.023 -16.434 5.881 1.00 90.44 98 LYS A CA 1
ATOM 775 C C . LYS A 1 98 ? -6.233 -16.017 7.114 1.00 90.44 98 LYS A C 1
ATOM 777 O O . LYS A 1 98 ? -5.522 -16.856 7.661 1.00 90.44 98 LYS A O 1
ATOM 782 N N . PHE A 1 99 ? -6.330 -14.760 7.526 1.00 88.75 99 PHE A N 1
ATOM 783 C CA . PHE A 1 99 ? -5.748 -14.271 8.767 1.00 88.75 99 PHE A CA 1
ATOM 784 C C . PHE A 1 99 ? -6.604 -14.659 9.977 1.00 88.75 99 PHE A C 1
ATOM 786 O O . PHE A 1 99 ? -6.096 -15.270 10.913 1.00 88.75 99 PHE A O 1
ATOM 793 N N . ASP A 1 100 ? -7.894 -14.332 9.929 1.00 89.69 100 ASP A N 1
ATOM 794 C CA . ASP A 1 100 ? -8.882 -14.668 10.945 1.00 89.69 100 ASP A CA 1
ATOM 795 C C . ASP A 1 100 ? -10.261 -14.823 10.284 1.00 89.69 100 ASP A C 1
ATOM 797 O O . ASP A 1 100 ? -10.853 -13.865 9.790 1.00 89.69 100 ASP A O 1
ATOM 801 N N . SER A 1 101 ? -10.759 -16.059 10.245 1.00 89.06 101 SER A N 1
ATOM 802 C CA . SER A 1 101 ? -12.047 -16.389 9.628 1.00 89.06 101 SER A CA 1
ATOM 803 C C . SER A 1 101 ? -13.261 -16.084 10.511 1.00 89.06 101 SER A C 1
ATOM 805 O O . SER A 1 101 ? -14.383 -16.134 10.012 1.00 89.06 101 SER A O 1
ATOM 807 N N . THR A 1 102 ? -13.061 -15.810 11.804 1.00 90.00 102 THR A N 1
ATOM 808 C CA . THR A 1 102 ? -14.151 -15.575 12.767 1.00 90.00 102 THR A CA 1
ATOM 809 C C . THR A 1 102 ? -14.261 -14.113 13.195 1.00 90.00 102 THR A C 1
ATOM 811 O O . THR A 1 102 ? -15.281 -13.729 13.769 1.00 90.00 102 THR A O 1
ATOM 814 N N . GLY A 1 103 ? -13.246 -13.297 12.903 1.00 90.25 103 GLY A N 1
ATOM 815 C CA . GLY A 1 103 ? -13.176 -11.888 13.276 1.00 90.25 103 GLY A CA 1
ATOM 816 C C . GLY A 1 103 ? -13.057 -10.914 12.102 1.00 90.25 103 GLY A C 1
ATOM 817 O O . GLY A 1 103 ? -13.011 -11.276 10.925 1.00 90.25 103 GLY A O 1
ATOM 818 N N . PHE A 1 104 ? -12.984 -9.631 12.450 1.00 92.19 104 PHE A N 1
ATOM 819 C CA . PHE A 1 104 ? -12.637 -8.546 11.538 1.00 92.19 104 PHE A CA 1
ATOM 820 C C . PHE A 1 104 ? -11.632 -7.609 12.212 1.00 92.19 104 PHE A C 1
ATOM 822 O O . PHE A 1 104 ? -11.572 -7.506 13.436 1.00 92.19 104 PHE A O 1
ATOM 829 N N . LEU A 1 105 ? -10.839 -6.914 11.402 1.00 94.62 105 LEU A N 1
ATOM 830 C CA . LEU A 1 105 ? -9.959 -5.840 11.849 1.00 94.62 105 LEU A CA 1
ATOM 831 C C . LEU A 1 105 ? -10.611 -4.493 11.564 1.00 94.62 105 LEU A C 1
ATOM 833 O O . LEU A 1 105 ? -11.350 -4.343 10.594 1.00 94.62 105 LEU A O 1
ATOM 837 N N . HIS A 1 106 ? -10.291 -3.490 12.365 1.00 95.44 106 HIS A N 1
ATOM 838 C CA . HIS A 1 106 ? -10.594 -2.110 12.032 1.00 95.44 106 HIS A CA 1
ATOM 839 C C . HIS A 1 106 ? -9.483 -1.534 11.154 1.00 95.44 106 HIS A C 1
ATOM 841 O O . HIS A 1 106 ? -8.307 -1.559 11.522 1.00 95.44 106 HIS A O 1
ATOM 847 N N . GLY A 1 107 ? -9.859 -1.046 9.974 1.00 95.69 107 GLY A N 1
ATOM 848 C CA . GLY A 1 107 ? -8.950 -0.459 9.002 1.00 95.69 107 GLY A CA 1
ATOM 849 C C . GLY A 1 107 ? -9.118 1.050 8.896 1.00 95.69 107 GLY A C 1
ATOM 850 O O . GLY A 1 107 ? -10.201 1.526 8.556 1.00 95.69 107 GLY A O 1
ATOM 851 N N . HIS A 1 108 ? -8.026 1.786 9.111 1.00 96.38 108 HIS A N 1
ATOM 852 C CA . HIS A 1 108 ? -7.880 3.156 8.617 1.00 96.38 108 HIS A CA 1
ATOM 853 C C . HIS A 1 108 ? -7.342 3.088 7.189 1.00 96.38 108 HIS A C 1
ATOM 855 O O . HIS A 1 108 ? -6.264 2.534 6.961 1.00 96.38 108 HIS A O 1
ATOM 861 N N . VAL A 1 109 ? -8.118 3.595 6.233 1.00 96.06 109 VAL A N 1
ATOM 862 C CA . VAL A 1 109 ? -7.789 3.582 4.803 1.00 96.06 109 VAL A CA 1
ATOM 863 C C . VAL A 1 109 ? -7.786 5.015 4.300 1.00 96.06 109 VAL A C 1
ATOM 865 O O . VAL A 1 109 ? -8.787 5.720 4.413 1.00 96.06 109 VAL A O 1
ATOM 868 N N . SER A 1 110 ? -6.657 5.462 3.761 1.00 94.88 110 SER A N 1
ATOM 869 C CA . SER A 1 110 ? -6.513 6.832 3.262 1.00 94.88 110 SER A CA 1
ATOM 870 C C . SER A 1 110 ? -5.385 6.938 2.246 1.00 94.88 110 SER A C 1
ATOM 872 O O . SER A 1 110 ? -4.456 6.129 2.240 1.00 94.88 110 SER A O 1
ATOM 874 N N . TYR A 1 111 ? -5.445 7.942 1.379 1.00 94.25 111 TYR A N 1
ATOM 875 C CA . TYR A 1 111 ? -4.313 8.288 0.526 1.00 94.25 111 TYR A CA 1
ATOM 876 C C . TYR A 1 111 ? -3.310 9.157 1.294 1.00 94.25 111 TYR A C 1
ATOM 878 O O . TYR A 1 111 ? -3.681 9.983 2.131 1.00 94.25 111 TYR A O 1
ATOM 886 N N . ILE A 1 112 ? -2.018 8.933 1.041 1.00 92.69 112 ILE A N 1
ATOM 887 C CA . ILE A 1 112 ? -0.927 9.638 1.731 1.00 92.69 112 ILE A CA 1
ATOM 888 C C . ILE A 1 112 ? -0.931 11.131 1.390 1.00 92.69 112 ILE A C 1
ATOM 890 O O . ILE A 1 112 ? -0.638 11.960 2.252 1.00 92.69 112 ILE A O 1
ATOM 894 N N . SER A 1 113 ? -1.238 11.466 0.138 1.00 88.94 113 SER A N 1
ATOM 895 C CA . SER A 1 113 ? -1.225 12.831 -0.377 1.00 88.94 113 SER A CA 1
ATOM 896 C C . SER A 1 113 ? -2.068 12.928 -1.651 1.00 88.94 113 SER A C 1
ATOM 898 O O . SER A 1 113 ? -2.251 11.926 -2.338 1.00 88.94 113 SER A O 1
ATOM 900 N N . GLU A 1 114 ? -2.569 14.118 -1.977 1.00 84.88 114 GLU A N 1
ATOM 901 C CA . GLU A 1 114 ? -3.388 14.363 -3.178 1.00 84.88 114 GLU A CA 1
ATOM 902 C C . GLU A 1 114 ? -2.573 14.268 -4.479 1.00 84.88 114 GLU A C 1
ATOM 904 O O . GLU A 1 114 ? -3.087 13.870 -5.521 1.00 84.88 114 GLU A O 1
ATOM 909 N N . ASP A 1 115 ? -1.276 14.566 -4.403 1.00 85.44 115 ASP A N 1
ATOM 910 C CA . ASP A 1 115 ? -0.312 14.500 -5.505 1.00 85.44 115 ASP A CA 1
ATOM 911 C C . ASP A 1 115 ? 0.273 13.093 -5.725 1.00 85.44 115 ASP A C 1
ATOM 913 O O . ASP A 1 115 ? 1.107 12.905 -6.610 1.00 85.44 115 ASP A O 1
ATOM 917 N N . CYS A 1 116 ? -0.132 12.089 -4.937 1.00 86.50 116 CYS A N 1
ATOM 918 C CA . CYS A 1 116 ? 0.415 10.738 -5.018 1.00 86.50 116 CYS A CA 1
ATOM 919 C C . CYS A 1 116 ? -0.679 9.673 -4.889 1.00 86.50 116 CYS A C 1
ATOM 921 O O . CYS A 1 116 ? -1.375 9.585 -3.880 1.00 86.50 116 CYS A O 1
ATOM 923 N N . GLN A 1 117 ? -0.779 8.768 -5.870 1.00 87.50 117 GLN A N 1
ATOM 924 C CA . GLN A 1 117 ? -1.763 7.672 -5.856 1.00 87.50 117 GLN A CA 1
ATOM 925 C C . GLN A 1 117 ? -1.357 6.500 -4.937 1.00 87.50 117 GLN A C 1
ATOM 927 O O . GLN A 1 117 ? -1.573 5.329 -5.266 1.00 87.50 117 GLN A O 1
ATOM 932 N N . ALA A 1 118 ? -0.758 6.810 -3.787 1.00 92.38 118 ALA A N 1
ATOM 933 C CA . ALA A 1 118 ? -0.377 5.854 -2.760 1.00 92.38 118 ALA A CA 1
ATOM 934 C C . ALA A 1 118 ? -1.417 5.832 -1.633 1.00 92.38 118 ALA A C 1
ATOM 936 O O . ALA A 1 118 ? -1.634 6.829 -0.943 1.00 92.38 118 ALA A O 1
ATOM 937 N N . CYS A 1 119 ? -2.031 4.671 -1.430 1.00 94.81 119 CYS A N 1
ATOM 938 C CA . CYS A 1 119 ? -2.991 4.409 -0.369 1.00 94.81 119 CYS A CA 1
ATOM 939 C C . CYS A 1 119 ? -2.324 3.648 0.781 1.00 94.81 119 CYS A C 1
ATOM 941 O O . CYS A 1 119 ? -1.659 2.629 0.577 1.00 94.81 119 CYS A O 1
ATOM 943 N N . LEU A 1 120 ? -2.506 4.161 1.994 1.00 95.88 120 LEU A N 1
ATOM 944 C CA . LEU A 1 120 ? -2.076 3.561 3.244 1.00 95.88 120 LEU A CA 1
ATOM 945 C C . LEU A 1 120 ? -3.267 2.879 3.920 1.00 95.88 120 LEU A C 1
ATOM 947 O O . LEU A 1 120 ? -4.315 3.492 4.125 1.00 95.88 120 LEU A O 1
ATOM 951 N N . LEU A 1 121 ? -3.071 1.619 4.298 1.00 96.38 121 LEU A N 1
ATOM 952 C CA . LEU A 1 121 ? -3.998 0.842 5.105 1.00 96.38 121 LEU A CA 1
ATOM 953 C C . LEU A 1 121 ? -3.326 0.496 6.432 1.00 96.38 121 LEU A C 1
ATOM 955 O O . LEU A 1 121 ? -2.278 -0.154 6.449 1.00 96.38 121 LEU A O 1
ATOM 959 N N . LEU A 1 122 ? -3.940 0.903 7.538 1.00 96.19 122 LEU A N 1
ATOM 960 C CA . LEU A 1 122 ? -3.508 0.568 8.892 1.00 96.19 122 LEU A CA 1
ATOM 961 C C . LEU A 1 122 ? -4.588 -0.289 9.553 1.00 96.19 122 LEU A C 1
ATOM 963 O O . LEU A 1 122 ? -5.707 0.179 9.747 1.00 96.19 122 LEU A O 1
ATOM 967 N N . LEU A 1 123 ? -4.263 -1.543 9.873 1.00 95.62 123 LEU A N 1
ATOM 968 C CA . LEU A 1 123 ? -5.210 -2.535 10.386 1.00 95.62 123 LEU A CA 1
ATOM 969 C C . LEU A 1 123 ? -4.925 -2.854 11.853 1.00 95.62 123 LEU A C 1
ATOM 971 O O . LEU A 1 123 ? -3.822 -3.288 12.194 1.00 95.62 123 LEU A O 1
ATOM 975 N N . THR A 1 124 ? -5.925 -2.688 12.710 1.00 94.31 124 THR A N 1
ATOM 976 C CA . THR A 1 124 ? -5.833 -2.897 14.159 1.00 94.31 124 THR A CA 1
ATOM 977 C C . THR A 1 124 ? -7.031 -3.681 14.688 1.00 94.31 124 THR A C 1
ATOM 979 O O . THR A 1 124 ? -8.084 -3.733 14.060 1.00 94.31 124 THR A O 1
ATOM 982 N N . VAL A 1 125 ? -6.872 -4.296 15.858 1.00 92.50 125 VAL A N 1
ATOM 983 C CA . VAL A 1 125 ? -7.981 -4.897 16.619 1.00 92.50 125 VAL A CA 1
ATOM 984 C C . VAL A 1 125 ? -8.701 -3.876 17.512 1.00 92.50 125 VAL A C 1
ATOM 986 O O . VAL A 1 125 ? -9.754 -4.175 18.065 1.00 92.50 125 VAL A O 1
ATOM 989 N N . GLN A 1 126 ? -8.153 -2.6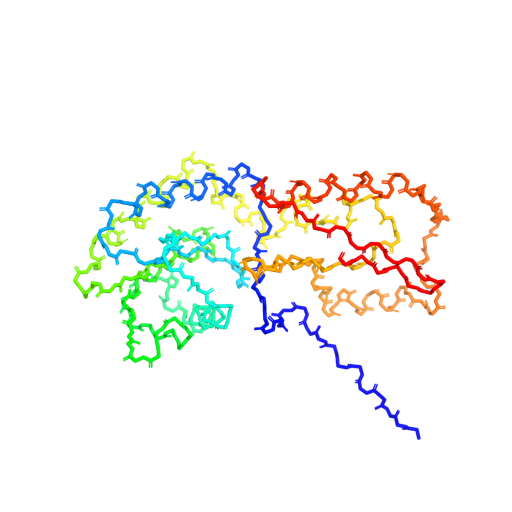66 17.660 1.00 92.00 126 GLN A N 1
ATOM 990 C CA . GLN A 1 126 ? -8.704 -1.623 18.523 1.00 92.00 126 GLN A CA 1
ATOM 991 C C . GLN A 1 126 ? -9.795 -0.827 17.799 1.00 92.00 126 GLN A C 1
ATOM 993 O O . GLN A 1 126 ? -9.535 -0.163 16.795 1.00 92.00 126 GLN A O 1
ATOM 998 N N . ARG A 1 127 ? -11.013 -0.840 18.347 1.00 90.62 127 ARG A N 1
ATOM 999 C CA . ARG A 1 127 ? -12.159 -0.101 17.790 1.00 90.62 127 ARG A CA 1
ATOM 1000 C C . ARG A 1 127 ? -11.971 1.416 17.835 1.00 90.62 127 ARG A C 1
ATOM 1002 O O . ARG A 1 127 ? -12.383 2.113 16.912 1.00 90.62 127 ARG A O 1
ATOM 1009 N N . ASP A 1 128 ? -11.307 1.909 18.876 1.00 91.62 128 ASP A N 1
ATOM 1010 C CA . ASP A 1 128 ? -11.235 3.340 19.189 1.00 91.62 128 ASP A CA 1
ATOM 1011 C C . ASP A 1 128 ? -9.873 3.952 18.779 1.00 91.62 128 ASP A C 1
ATOM 1013 O O . ASP A 1 128 ? -9.421 4.961 19.315 1.00 91.62 128 ASP A O 1
ATOM 1017 N N . ALA A 1 129 ? -9.195 3.336 17.802 1.00 93.81 129 ALA A N 1
ATOM 1018 C CA . ALA A 1 129 ? -7.861 3.727 17.338 1.00 93.81 129 ALA A CA 1
ATOM 1019 C C . ALA A 1 129 ? -7.855 4.664 16.115 1.00 93.81 129 ALA A C 1
ATOM 1021 O O . ALA A 1 129 ? -6.786 4.951 15.575 1.00 93.81 129 ALA A O 1
ATOM 1022 N N . PHE A 1 130 ? -9.010 5.188 15.692 1.00 94.38 130 PHE A N 1
ATOM 1023 C CA . PHE A 1 130 ? -9.105 6.072 14.525 1.00 94.38 130 PHE A CA 1
ATOM 1024 C C . PHE A 1 130 ? -8.167 7.290 14.616 1.00 94.38 130 PHE A C 1
ATOM 1026 O O . PHE A 1 130 ? -7.353 7.509 13.721 1.00 94.38 130 PHE A O 1
ATOM 1033 N N . PHE A 1 131 ? -8.227 8.054 15.714 1.00 94.50 131 PHE A N 1
ATOM 1034 C CA . PHE A 1 131 ? -7.426 9.276 15.869 1.00 94.50 131 PHE A CA 1
ATOM 1035 C C . PHE A 1 131 ? -5.910 9.010 15.923 1.00 94.50 131 PHE A C 1
ATOM 1037 O O . PHE A 1 131 ? -5.180 9.673 15.181 1.00 94.50 131 PHE A O 1
ATOM 1044 N N . PRO A 1 132 ? -5.406 8.028 16.705 1.00 95.00 132 PRO A N 1
ATOM 1045 C CA . PRO A 1 132 ? -3.996 7.642 16.646 1.00 95.00 132 PRO A CA 1
ATOM 1046 C C . PRO A 1 132 ? -3.519 7.264 15.238 1.00 95.00 132 PRO A C 1
ATOM 1048 O O . PRO A 1 132 ? -2.418 7.641 14.838 1.00 95.00 132 PRO A O 1
ATOM 1051 N N . LEU A 1 133 ? -4.339 6.536 14.473 1.00 95.62 133 LEU A N 1
ATOM 1052 C CA . LEU A 1 133 ? -3.987 6.094 13.122 1.00 95.62 133 LEU A CA 1
ATOM 1053 C C . LEU A 1 133 ? -4.031 7.236 12.104 1.00 95.62 133 LEU A C 1
ATOM 1055 O O . LEU A 1 133 ? -3.134 7.333 11.265 1.00 95.62 133 LEU A O 1
ATOM 1059 N N . SER A 1 134 ? -4.992 8.150 12.231 1.00 95.44 134 SER A N 1
ATOM 1060 C CA . SER A 1 134 ? -5.027 9.378 11.437 1.00 95.44 134 SER A CA 1
ATOM 1061 C C . SER A 1 134 ? -3.774 10.226 11.688 1.00 95.44 134 SER A C 1
ATOM 1063 O O . SER A 1 134 ? -3.070 10.602 10.749 1.00 95.44 134 SER A O 1
ATOM 1065 N N . GLN A 1 135 ? -3.386 10.441 12.950 1.00 95.44 135 GLN A N 1
ATOM 1066 C CA . GLN A 1 135 ? -2.150 11.163 13.281 1.00 95.44 135 GLN A CA 1
ATOM 1067 C C . GLN A 1 135 ? -0.896 10.449 12.747 1.00 95.44 135 GLN A C 1
ATOM 1069 O O . GLN A 1 135 ? 0.041 11.089 12.250 1.00 95.44 135 GLN A O 1
ATOM 1074 N N . ALA A 1 136 ? -0.874 9.117 12.812 1.00 95.38 136 ALA A N 1
ATOM 1075 C CA . ALA A 1 136 ? 0.208 8.316 12.259 1.00 95.38 136 ALA A CA 1
ATOM 1076 C C . ALA A 1 136 ? 0.325 8.481 10.742 1.00 95.38 136 ALA A C 1
ATOM 1078 O O . ALA A 1 136 ? 1.437 8.665 10.246 1.00 95.38 136 ALA A O 1
ATOM 1079 N N . LYS A 1 137 ? -0.795 8.495 10.012 1.00 95.06 137 LYS A N 1
ATOM 1080 C CA . LYS A 1 137 ? -0.807 8.780 8.574 1.00 95.06 137 LYS A CA 1
ATOM 1081 C C . LYS A 1 137 ? -0.197 10.144 8.264 1.00 95.06 137 LYS A C 1
ATOM 1083 O O . LYS A 1 137 ? 0.660 10.213 7.388 1.00 95.06 137 LYS A O 1
ATOM 1088 N N . HIS A 1 138 ? -0.557 11.200 8.997 1.00 95.12 138 HIS A N 1
ATOM 1089 C CA . HIS A 1 138 ? 0.021 12.537 8.786 1.00 95.12 138 HIS A CA 1
ATOM 1090 C C . HIS A 1 138 ? 1.538 12.534 9.025 1.00 95.12 138 HIS A C 1
ATOM 1092 O O . HIS A 1 138 ? 2.312 12.991 8.188 1.00 95.12 138 HIS A O 1
ATOM 1098 N N . THR A 1 139 ? 1.978 11.892 10.109 1.00 96.00 139 THR A N 1
ATOM 1099 C CA . THR A 1 139 ? 3.406 11.741 10.429 1.00 96.00 139 THR A CA 1
ATOM 1100 C C . THR A 1 139 ? 4.164 10.958 9.349 1.00 96.00 139 THR A C 1
ATOM 1102 O O . THR A 1 139 ? 5.304 11.292 9.018 1.00 96.00 139 THR A O 1
ATOM 1105 N N . ILE A 1 140 ? 3.560 9.897 8.804 1.00 95.50 140 ILE A N 1
ATOM 1106 C CA . ILE A 1 140 ? 4.140 9.105 7.712 1.00 95.50 140 ILE A CA 1
ATOM 1107 C C . ILE A 1 140 ? 4.220 9.959 6.445 1.00 95.50 140 ILE A C 1
ATOM 1109 O O . ILE A 1 140 ? 5.289 10.018 5.842 1.00 95.50 140 ILE A O 1
ATOM 1113 N N . ALA A 1 141 ? 3.145 10.656 6.074 1.00 95.25 141 ALA A N 1
ATOM 1114 C CA . ALA A 1 141 ? 3.109 11.523 4.900 1.00 95.25 141 ALA A CA 1
ATOM 1115 C C . ALA A 1 141 ? 4.219 12.584 4.941 1.00 95.25 141 ALA A C 1
ATOM 1117 O O . ALA A 1 141 ? 4.969 12.730 3.976 1.00 95.25 141 ALA A O 1
ATOM 1118 N N . ASP A 1 142 ? 4.409 13.247 6.082 1.00 95.25 142 ASP A N 1
ATOM 1119 C CA . ASP A 1 142 ? 5.454 14.259 6.244 1.00 95.25 142 ASP A CA 1
ATOM 1120 C C . ASP A 1 142 ? 6.864 13.674 6.144 1.00 95.25 142 ASP A C 1
ATOM 1122 O O . ASP A 1 142 ? 7.743 14.259 5.506 1.00 95.25 142 ASP A O 1
ATOM 1126 N N . LYS A 1 143 ? 7.098 12.493 6.729 1.00 95.19 143 LYS A N 1
ATOM 1127 C CA . LYS A 1 143 ? 8.383 11.791 6.589 1.00 95.19 143 LYS A CA 1
ATOM 1128 C C . LYS A 1 143 ? 8.666 11.413 5.138 1.00 95.19 143 LYS A C 1
ATOM 1130 O O . LYS A 1 143 ? 9.801 11.571 4.699 1.00 95.19 143 LYS A O 1
ATOM 1135 N N . LEU A 1 144 ? 7.657 10.934 4.407 1.00 94.00 144 LEU A N 1
ATOM 1136 C CA . LEU A 1 144 ? 7.783 10.557 2.997 1.00 94.00 144 LEU A CA 1
ATOM 1137 C C . LEU A 1 144 ? 8.016 11.767 2.085 1.00 9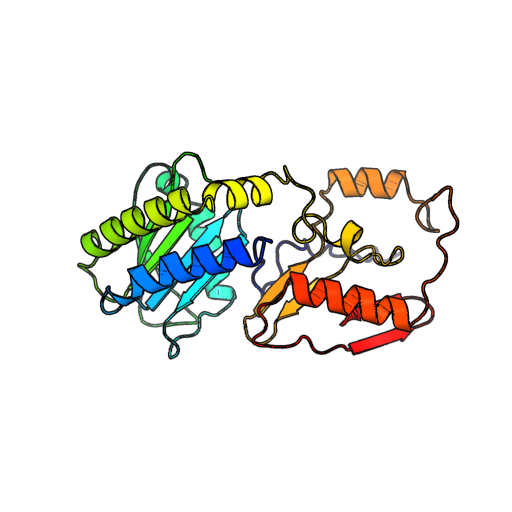4.00 144 LEU A C 1
ATOM 1139 O O . LEU A 1 144 ? 8.771 11.654 1.120 1.00 94.00 144 LEU A O 1
ATOM 1143 N N . ARG A 1 145 ? 7.417 12.923 2.403 1.00 94.06 145 ARG A N 1
ATOM 1144 C CA . ARG A 1 145 ? 7.697 14.191 1.713 1.00 94.06 145 ARG A CA 1
ATOM 1145 C C . ARG A 1 145 ? 9.138 14.635 1.928 1.00 94.06 145 ARG A C 1
ATOM 1147 O O . ARG A 1 145 ? 9.842 14.893 0.962 1.00 94.06 145 ARG A O 1
ATOM 1154 N N . ARG A 1 146 ? 9.613 14.652 3.178 1.00 93.56 146 ARG A N 1
ATOM 1155 C CA . ARG A 1 146 ? 10.988 15.079 3.510 1.00 93.56 146 ARG A CA 1
ATOM 1156 C C . ARG A 1 146 ? 12.066 14.204 2.871 1.00 93.56 146 ARG A C 1
ATOM 1158 O O . ARG A 1 146 ? 13.153 14.690 2.589 1.00 93.56 146 ARG A O 1
ATOM 1165 N N . SER A 1 147 ? 11.784 12.921 2.662 1.00 91.81 147 SER A N 1
ATOM 1166 C CA . SER A 1 147 ? 12.716 11.973 2.045 1.00 91.81 147 SER A CA 1
ATOM 1167 C C . SER A 1 147 ? 12.554 11.837 0.526 1.00 91.81 147 SER A C 1
ATOM 1169 O O . SER A 1 147 ? 13.165 10.938 -0.052 1.00 91.81 147 SER A O 1
ATOM 1171 N N . ASN A 1 148 ? 11.739 12.685 -0.119 1.00 91.25 148 ASN A N 1
ATOM 1172 C CA . ASN A 1 148 ? 11.409 12.631 -1.552 1.00 91.25 148 ASN A CA 1
ATOM 1173 C C . ASN A 1 148 ? 10.873 11.266 -2.025 1.00 91.25 148 ASN A C 1
ATOM 1175 O O . ASN A 1 148 ? 10.958 10.917 -3.202 1.00 91.25 148 ASN A O 1
ATOM 1179 N N . CYS A 1 149 ? 10.285 10.479 -1.121 1.00 91.19 149 CYS A N 1
ATOM 1180 C CA . CYS A 1 149 ? 9.752 9.163 -1.468 1.00 91.19 149 CYS A CA 1
ATOM 1181 C C . CYS A 1 149 ? 8.463 9.258 -2.293 1.00 91.19 149 CYS A C 1
ATOM 1183 O O . CYS A 1 149 ? 8.199 8.358 -3.084 1.00 91.19 149 CYS A O 1
ATOM 1185 N N . LEU A 1 150 ? 7.673 10.331 -2.141 1.00 91.19 150 LEU A N 1
ATOM 1186 C CA . LEU A 1 150 ? 6.461 10.529 -2.950 1.00 91.19 150 LEU A CA 1
ATOM 1187 C C . LEU A 1 150 ? 6.788 10.693 -4.438 1.00 91.19 150 LEU A C 1
ATOM 1189 O O . LEU A 1 150 ? 6.113 10.104 -5.278 1.00 91.19 150 LEU A O 1
ATOM 1193 N N . VAL A 1 151 ? 7.865 11.422 -4.744 1.00 90.25 151 VAL A N 1
ATOM 1194 C CA . VAL A 1 151 ? 8.370 11.603 -6.111 1.00 90.25 151 VAL A CA 1
ATOM 1195 C C . VAL A 1 151 ? 8.781 10.253 -6.694 1.00 90.25 151 VAL A C 1
ATOM 1197 O O . VAL A 1 151 ? 8.234 9.844 -7.710 1.00 90.25 151 VAL A O 1
ATOM 1200 N N . ALA A 1 152 ? 9.597 9.480 -5.969 1.00 87.25 152 ALA A N 1
ATOM 1201 C CA . ALA A 1 152 ? 10.010 8.143 -6.401 1.00 87.25 152 ALA A CA 1
ATOM 1202 C C . ALA A 1 152 ? 8.827 7.181 -6.639 1.00 87.25 152 ALA A C 1
ATOM 1204 O O . ALA A 1 152 ? 8.869 6.356 -7.552 1.00 87.25 152 ALA A O 1
ATOM 1205 N N . ILE A 1 153 ? 7.762 7.271 -5.831 1.00 88.50 153 ILE A N 1
ATOM 1206 C CA . ILE A 1 153 ? 6.536 6.490 -6.049 1.00 88.50 153 ILE A CA 1
ATOM 1207 C C . ILE A 1 153 ? 5.833 6.946 -7.330 1.00 88.50 153 ILE A C 1
ATOM 1209 O O . ILE A 1 153 ? 5.452 6.103 -8.140 1.00 88.50 153 ILE A O 1
ATOM 1213 N N . ASN A 1 154 ? 5.675 8.253 -7.533 1.00 88.88 154 ASN A N 1
ATOM 1214 C CA . ASN A 1 154 ? 5.037 8.801 -8.728 1.00 88.88 154 ASN A CA 1
ATOM 1215 C C . ASN A 1 154 ? 5.821 8.475 -10.004 1.00 88.88 154 ASN A C 1
ATOM 1217 O O . ASN A 1 154 ? 5.214 8.086 -11.001 1.00 88.88 154 ASN A O 1
ATOM 1221 N N . ASP A 1 155 ? 7.149 8.544 -9.968 1.00 84.75 155 ASP A N 1
ATOM 1222 C CA . ASP A 1 155 ? 7.998 8.187 -11.104 1.00 84.75 155 ASP A CA 1
ATOM 1223 C C . ASP A 1 155 ? 7.912 6.698 -11.430 1.00 84.75 155 ASP A C 1
ATOM 1225 O O . ASP A 1 155 ? 7.826 6.331 -12.602 1.00 84.75 155 ASP A O 1
ATOM 1229 N N . ALA A 1 156 ? 7.833 5.835 -10.412 1.00 80.38 156 ALA A N 1
ATOM 1230 C CA . ALA A 1 156 ? 7.611 4.406 -10.607 1.00 80.38 156 ALA A CA 1
ATOM 1231 C C . ALA A 1 156 ? 6.209 4.080 -11.153 1.00 80.38 156 ALA A C 1
ATOM 1233 O O . ALA A 1 156 ? 6.064 3.153 -11.951 1.00 80.38 156 ALA A O 1
ATOM 1234 N N . LEU A 1 157 ? 5.177 4.831 -10.752 1.00 79.88 157 LEU A N 1
ATOM 1235 C CA . LEU A 1 157 ? 3.806 4.664 -11.252 1.00 79.88 157 LEU A CA 1
ATOM 1236 C C . LEU A 1 157 ? 3.657 5.132 -12.703 1.00 79.88 157 LEU A C 1
ATOM 1238 O O . LEU A 1 157 ? 3.081 4.416 -13.524 1.00 79.88 157 LEU A O 1
ATOM 1242 N N . ASN A 1 158 ? 4.176 6.322 -13.009 1.00 77.81 158 ASN A N 1
ATOM 1243 C CA . ASN A 1 158 ? 4.070 6.950 -14.326 1.00 77.81 158 ASN A CA 1
ATOM 1244 C C . ASN A 1 158 ? 5.134 6.448 -15.308 1.00 77.81 158 ASN A C 1
ATOM 1246 O O . ASN A 1 158 ? 4.997 6.646 -16.513 1.00 77.81 158 ASN A O 1
ATOM 1250 N N . ARG A 1 159 ? 6.158 5.743 -14.807 1.00 69.25 159 ARG A N 1
ATOM 1251 C CA . ARG A 1 159 ? 7.328 5.281 -15.571 1.00 69.25 159 ARG A CA 1
ATOM 1252 C C . ARG A 1 159 ? 8.090 6.450 -16.198 1.00 69.25 159 ARG A C 1
ATOM 1254 O O . ARG A 1 159 ? 8.565 6.344 -17.326 1.00 69.25 159 ARG A O 1
ATOM 1261 N N . ASN A 1 160 ? 8.178 7.558 -15.465 1.00 58.09 160 ASN A N 1
ATOM 1262 C CA . ASN A 1 160 ? 8.872 8.764 -15.915 1.00 58.09 160 ASN A CA 1
ATOM 1263 C C . ASN A 1 160 ? 10.386 8.536 -16.022 1.00 58.09 160 ASN A C 1
ATOM 1265 O O . ASN A 1 160 ? 11.032 9.103 -16.898 1.00 58.09 160 ASN A O 1
ATOM 1269 N N . GLU A 1 161 ? 10.938 7.673 -15.162 1.00 56.09 161 GLU A N 1
ATOM 1270 C CA . GLU A 1 161 ? 12.352 7.301 -15.168 1.00 56.09 161 GLU A CA 1
ATOM 1271 C C . GLU A 1 161 ? 12.560 5.852 -15.640 1.00 56.09 161 GLU A C 1
ATOM 1273 O O . GLU A 1 161 ? 11.887 4.912 -15.189 1.00 56.09 161 GLU A O 1
ATOM 1278 N N . GLU A 1 162 ? 13.543 5.657 -16.528 1.00 56.41 162 GLU A N 1
ATOM 1279 C CA . GLU A 1 162 ? 14.046 4.334 -16.912 1.00 56.41 162 GLU A CA 1
ATOM 1280 C C . GLU A 1 162 ? 14.917 3.760 -15.788 1.00 56.41 162 GLU A C 1
ATOM 1282 O O . GLU A 1 162 ? 16.142 3.749 -15.858 1.00 56.41 162 GLU A O 1
ATOM 1287 N N . LEU A 1 163 ? 14.280 3.277 -14.725 1.00 55.00 163 LEU A N 1
ATOM 1288 C CA . LEU A 1 163 ? 14.966 2.598 -13.635 1.00 55.00 163 LEU A CA 1
ATOM 1289 C C . LEU A 1 163 ? 15.145 1.104 -13.959 1.00 55.00 163 LEU A C 1
ATOM 1291 O O . LEU A 1 163 ? 14.287 0.500 -14.614 1.00 55.00 163 LEU A O 1
ATOM 1295 N N . PRO A 1 164 ? 16.187 0.447 -13.415 1.00 54.88 164 PRO A N 1
ATOM 1296 C CA . PRO A 1 164 ? 16.347 -1.010 -13.485 1.00 54.88 164 PRO A CA 1
ATOM 1297 C C . PRO A 1 164 ? 15.132 -1.781 -12.971 1.00 54.88 164 PRO A C 1
ATOM 1299 O O . PRO A 1 164 ? 14.865 -2.908 -13.378 1.00 54.88 164 PRO A O 1
ATOM 1302 N N . THR A 1 165 ? 14.375 -1.157 -12.076 1.00 55.50 165 THR A N 1
ATOM 1303 C CA . THR A 1 165 ? 13.199 -1.734 -11.447 1.00 55.50 165 THR A CA 1
ATOM 1304 C C . THR A 1 165 ? 11.935 -1.518 -12.300 1.00 55.50 165 THR A C 1
ATOM 1306 O O . THR A 1 165 ? 11.083 -2.402 -12.333 1.00 55.50 165 THR A O 1
ATOM 1309 N N . THR A 1 166 ? 11.816 -0.408 -13.042 1.00 55.19 166 THR A N 1
ATOM 1310 C CA . THR A 1 166 ? 10.659 -0.098 -13.909 1.00 55.19 166 THR A CA 1
ATOM 1311 C C . THR A 1 166 ? 10.810 -0.644 -15.330 1.00 55.19 166 THR A C 1
ATOM 1313 O O . THR A 1 166 ? 9.806 -0.976 -15.957 1.00 55.19 166 THR A O 1
ATOM 1316 N N . ASN A 1 167 ? 12.043 -0.795 -15.829 1.00 60.91 167 ASN A N 1
ATOM 1317 C CA . ASN A 1 167 ? 12.351 -1.438 -17.107 1.00 60.91 167 ASN A CA 1
ATOM 1318 C C . ASN A 1 167 ? 13.444 -2.517 -16.969 1.00 60.91 167 ASN A C 1
ATOM 1320 O O . ASN A 1 167 ? 14.560 -2.372 -17.486 1.00 60.91 167 ASN A O 1
ATOM 1324 N N . PRO A 1 168 ? 13.131 -3.617 -16.270 1.00 58.28 168 PRO A N 1
ATOM 1325 C CA . PRO A 1 168 ? 14.099 -4.654 -15.935 1.00 58.28 168 PRO A CA 1
ATOM 1326 C C . PRO A 1 168 ? 14.710 -5.338 -17.162 1.00 58.28 168 PRO A C 1
ATOM 1328 O O . PRO A 1 168 ? 15.898 -5.628 -17.162 1.00 58.28 168 PRO A O 1
ATOM 1331 N N . LEU A 1 169 ? 13.954 -5.524 -18.249 1.00 60.34 169 LEU A N 1
ATOM 1332 C CA . LEU A 1 169 ? 14.445 -6.205 -19.456 1.00 60.34 169 LEU A CA 1
ATOM 1333 C C . LEU A 1 169 ? 15.628 -5.481 -20.117 1.00 60.34 169 LEU A C 1
ATOM 1335 O O . LEU A 1 169 ? 16.562 -6.135 -20.570 1.00 60.34 169 LEU A O 1
ATOM 1339 N N . LYS A 1 170 ? 15.631 -4.141 -20.117 1.00 60.09 170 LYS A N 1
ATOM 1340 C CA . LYS A 1 170 ? 16.767 -3.357 -20.633 1.00 60.09 170 LYS A CA 1
ATOM 1341 C C . LYS A 1 170 ? 18.015 -3.478 -19.754 1.00 60.09 170 LYS A C 1
ATOM 1343 O O . LYS A 1 170 ? 19.127 -3.422 -20.264 1.00 60.09 170 LYS A O 1
ATOM 1348 N N . HIS A 1 171 ? 17.830 -3.650 -18.447 1.00 58.84 171 HIS A N 1
ATOM 1349 C CA . HIS A 1 171 ? 18.906 -3.612 -17.453 1.00 58.84 171 HIS A CA 1
ATOM 1350 C C . HIS A 1 171 ? 19.455 -4.991 -17.083 1.00 58.84 171 HIS A C 1
ATOM 1352 O O . HIS A 1 171 ? 20.576 -5.087 -16.597 1.00 58.84 171 HIS A O 1
ATOM 1358 N N . ILE A 1 172 ? 18.698 -6.062 -17.342 1.00 63.84 172 ILE A N 1
ATOM 1359 C CA . ILE A 1 172 ? 19.173 -7.442 -17.196 1.00 63.84 172 ILE A CA 1
ATOM 1360 C C . ILE A 1 172 ? 20.338 -7.711 -18.157 1.00 63.84 172 ILE A C 1
ATOM 1362 O O . ILE A 1 172 ? 21.131 -8.604 -17.897 1.00 63.84 172 ILE A O 1
ATOM 1366 N N . GLY A 1 173 ? 20.469 -6.961 -19.258 1.00 60.16 173 GLY A N 1
ATOM 1367 C CA . GLY A 1 173 ? 21.604 -7.102 -20.172 1.00 60.16 173 GLY A CA 1
ATOM 1368 C C . GLY A 1 173 ? 21.695 -8.489 -20.810 1.00 60.16 173 GLY A C 1
ATOM 1369 O O . GLY A 1 173 ? 22.775 -8.885 -21.228 1.00 60.16 173 GLY A O 1
ATOM 1370 N N . ILE A 1 174 ? 20.583 -9.232 -20.847 1.00 61.81 174 ILE A N 1
ATOM 1371 C CA . ILE A 1 174 ? 20.454 -10.526 -21.514 1.00 61.81 174 ILE A CA 1
ATOM 1372 C C . ILE A 1 174 ? 19.465 -10.333 -22.669 1.00 61.81 174 ILE A C 1
ATOM 1374 O O . ILE A 1 174 ? 18.257 -10.256 -22.423 1.00 61.81 174 ILE A O 1
ATOM 1378 N N . PRO A 1 175 ? 19.952 -10.215 -23.912 1.00 57.56 175 PRO A N 1
ATOM 1379 C CA . PRO A 1 175 ? 19.115 -9.879 -25.061 1.00 57.56 175 PRO A CA 1
ATOM 1380 C C . PRO A 1 175 ? 18.077 -10.961 -25.413 1.00 57.56 175 PRO A C 1
ATOM 1382 O O . PRO A 1 175 ? 17.080 -10.667 -26.068 1.00 57.56 175 PRO A O 1
ATOM 1385 N N . GLU A 1 176 ? 18.266 -12.201 -24.966 1.00 59.19 176 GLU A N 1
ATOM 1386 C CA . GLU A 1 176 ? 17.366 -13.325 -25.233 1.00 59.19 176 GLU A CA 1
ATOM 1387 C C . GLU A 1 176 ? 16.165 -13.391 -24.270 1.00 59.19 176 GLU A C 1
ATOM 1389 O O . GLU A 1 176 ? 15.172 -14.062 -24.567 1.00 59.19 176 GLU A O 1
ATOM 1394 N N . ILE A 1 177 ? 16.209 -12.690 -23.128 1.00 57.84 177 ILE A N 1
ATOM 1395 C CA . ILE A 1 177 ? 15.098 -12.673 -22.169 1.00 57.84 177 ILE A CA 1
ATOM 1396 C C . ILE A 1 177 ? 14.039 -11.683 -22.640 1.00 57.84 177 ILE A C 1
ATOM 1398 O O . ILE A 1 177 ? 14.212 -10.469 -22.571 1.00 57.84 177 ILE A O 1
ATOM 1402 N N . ARG A 1 178 ? 12.892 -12.219 -23.061 1.00 55.53 178 ARG A N 1
ATOM 1403 C CA . ARG A 1 178 ? 11.727 -11.412 -23.456 1.00 55.53 178 ARG A CA 1
ATOM 1404 C C . ARG A 1 178 ? 10.767 -11.154 -22.305 1.00 55.53 178 ARG A C 1
ATOM 1406 O O . ARG A 1 178 ? 10.195 -10.074 -22.199 1.00 55.53 178 ARG A O 1
ATOM 1413 N N . HIS A 1 179 ? 10.617 -12.140 -21.426 1.00 58.88 179 HIS A N 1
ATOM 1414 C CA . HIS A 1 179 ? 9.778 -12.078 -20.237 1.00 58.88 179 HIS A CA 1
ATOM 1415 C C . HIS A 1 179 ? 10.469 -12.785 -19.084 1.00 58.88 179 HIS A C 1
ATOM 1417 O O . HIS A 1 179 ? 11.130 -13.801 -19.284 1.00 58.88 179 HIS A O 1
ATOM 1423 N N . PHE A 1 180 ? 10.267 -12.283 -17.871 1.00 60.47 180 PHE A N 1
ATOM 1424 C CA . PHE A 1 180 ? 10.643 -13.009 -16.667 1.00 60.47 180 PHE A CA 1
ATOM 1425 C C . PHE A 1 180 ? 9.561 -12.857 -15.606 1.00 60.47 180 PHE A C 1
ATOM 1427 O O . PHE A 1 180 ? 8.818 -11.871 -15.555 1.00 60.47 180 PHE A O 1
ATOM 1434 N N . MET A 1 181 ? 9.498 -13.854 -14.736 1.00 62.34 181 MET A N 1
ATOM 1435 C CA . MET A 1 181 ? 8.644 -13.849 -13.567 1.00 62.34 181 MET A CA 1
ATOM 1436 C C . MET A 1 181 ? 9.442 -14.402 -12.398 1.00 62.34 181 MET A C 1
ATOM 1438 O O . MET A 1 181 ? 9.846 -15.558 -12.396 1.00 62.34 181 MET A O 1
ATOM 1442 N N . TYR A 1 182 ? 9.634 -13.569 -11.390 1.00 63.41 182 TYR A N 1
ATOM 1443 C CA . TYR A 1 182 ? 10.256 -13.922 -10.132 1.00 63.41 182 TYR A CA 1
ATOM 1444 C C . TYR A 1 182 ? 9.193 -13.980 -9.034 1.00 63.41 182 TYR A C 1
ATOM 1446 O O . TYR A 1 182 ? 8.457 -13.017 -8.819 1.00 63.41 182 TYR A O 1
ATOM 1454 N N . LYS A 1 183 ? 9.131 -15.096 -8.302 1.00 64.25 183 LYS A N 1
ATOM 1455 C CA . LYS A 1 183 ? 8.265 -15.252 -7.128 1.00 64.25 183 LYS A CA 1
ATOM 1456 C C . LYS A 1 183 ? 9.104 -15.537 -5.889 1.00 64.25 183 LYS A C 1
ATOM 1458 O O . LYS A 1 183 ? 9.695 -16.609 -5.765 1.00 64.25 183 LYS A O 1
ATOM 1463 N N . CYS A 1 184 ? 9.055 -14.641 -4.910 1.00 61.31 184 CYS A N 1
ATOM 1464 C CA . CYS A 1 184 ? 9.590 -14.924 -3.587 1.00 61.31 184 CYS A CA 1
ATOM 1465 C C . CYS A 1 184 ? 8.649 -15.886 -2.851 1.00 61.31 184 CYS A C 1
ATOM 1467 O O . CYS A 1 184 ? 7.491 -15.558 -2.591 1.00 61.31 184 CYS A O 1
ATOM 1469 N N . LYS A 1 185 ? 9.122 -17.091 -2.508 1.00 61.16 185 LYS A N 1
ATOM 1470 C CA . LYS A 1 185 ? 8.294 -18.097 -1.818 1.00 61.16 185 LYS A CA 1
ATOM 1471 C C . LYS A 1 185 ? 7.966 -17.709 -0.372 1.00 61.16 185 LYS A C 1
ATOM 1473 O O . LYS A 1 185 ? 6.884 -18.047 0.090 1.00 61.16 185 LYS A O 1
ATOM 1478 N N . SER A 1 186 ? 8.863 -17.001 0.320 1.00 57.97 186 SER A N 1
ATOM 1479 C CA . SER A 1 186 ? 8.689 -16.635 1.735 1.00 57.97 186 SER A CA 1
ATOM 1480 C C . SER A 1 186 ? 7.699 -15.487 1.938 1.00 57.97 186 SER A C 1
ATOM 1482 O O . SER A 1 186 ? 6.921 -15.506 2.888 1.00 57.97 186 SER A O 1
ATOM 1484 N N . THR A 1 187 ? 7.699 -14.496 1.044 1.00 59.22 187 THR A N 1
ATOM 1485 C CA . THR A 1 187 ? 6.790 -13.339 1.110 1.00 59.22 187 THR A CA 1
ATOM 1486 C C . THR A 1 187 ? 5.604 -13.453 0.160 1.00 59.22 187 THR A C 1
ATOM 1488 O O . THR A 1 187 ? 4.718 -12.603 0.194 1.00 59.22 187 THR A O 1
ATOM 1491 N N . ALA A 1 188 ? 5.588 -14.486 -0.692 1.00 65.38 188 ALA A N 1
ATOM 1492 C CA . ALA A 1 188 ? 4.637 -14.655 -1.788 1.00 65.38 188 ALA A CA 1
ATOM 1493 C C . ALA A 1 188 ? 4.504 -13.392 -2.664 1.00 65.38 188 ALA A C 1
ATOM 1495 O O . ALA A 1 188 ? 3.442 -13.099 -3.211 1.00 65.38 188 ALA A O 1
ATOM 1496 N N . GLN A 1 189 ? 5.597 -12.643 -2.804 1.00 66.19 189 GLN A N 1
ATOM 1497 C CA . GLN A 1 189 ? 5.680 -11.467 -3.661 1.00 66.19 189 GLN A CA 1
ATOM 1498 C C . GLN A 1 189 ? 6.108 -11.871 -5.068 1.00 66.19 189 GLN A C 1
ATOM 1500 O O . GLN A 1 189 ? 6.949 -12.753 -5.248 1.00 66.19 189 GLN A O 1
ATOM 1505 N N . LEU A 1 190 ? 5.511 -11.216 -6.054 1.00 65.38 190 LEU A N 1
ATOM 1506 C CA . LEU A 1 190 ? 5.736 -11.432 -7.470 1.00 65.38 190 LEU A CA 1
ATOM 1507 C C . LEU A 1 190 ? 6.374 -10.187 -8.076 1.00 65.38 190 LEU A C 1
ATOM 1509 O O . LEU A 1 190 ? 5.862 -9.077 -7.921 1.00 65.38 190 LEU A O 1
ATOM 1513 N N . PHE A 1 191 ? 7.450 -10.395 -8.813 1.00 63.31 191 PHE A N 1
ATOM 1514 C CA . PHE A 1 191 ? 8.076 -9.388 -9.645 1.00 63.31 191 PHE A CA 1
ATOM 1515 C C . PHE A 1 191 ? 8.127 -9.923 -11.071 1.00 63.31 191 PHE A C 1
ATOM 1517 O O . PHE A 1 191 ? 8.635 -11.016 -11.301 1.00 63.31 191 PHE A O 1
ATOM 1524 N N . THR A 1 192 ? 7.543 -9.213 -12.029 1.00 62.03 192 THR A N 1
ATOM 1525 C CA . THR A 1 192 ? 7.476 -9.672 -13.422 1.00 62.03 192 THR A CA 1
ATOM 1526 C C . THR A 1 192 ? 7.973 -8.577 -14.341 1.00 62.03 192 THR A C 1
ATOM 1528 O O . THR A 1 192 ? 7.839 -7.397 -14.019 1.00 62.03 192 THR A O 1
ATOM 1531 N N . SER A 1 193 ? 8.460 -8.952 -15.524 1.00 60.56 193 SER A N 1
ATOM 1532 C CA . SER A 1 193 ? 8.444 -8.019 -16.650 1.00 60.56 193 SER A CA 1
ATOM 1533 C C . SER A 1 193 ? 7.016 -7.502 -16.826 1.00 60.56 193 SER A C 1
ATOM 1535 O O . SER A 1 193 ? 6.066 -8.261 -16.586 1.00 60.56 193 SER A O 1
ATOM 1537 N N . ASP A 1 194 ? 6.857 -6.236 -17.210 1.00 55.12 194 ASP A N 1
ATOM 1538 C CA . ASP A 1 194 ? 5.534 -5.647 -17.392 1.00 55.12 194 ASP A CA 1
ATOM 1539 C C . ASP A 1 194 ? 4.614 -6.575 -18.192 1.00 55.12 194 ASP A C 1
ATOM 1541 O O . ASP A 1 194 ? 5.068 -7.213 -19.151 1.00 55.12 194 ASP A O 1
ATOM 1545 N N . PRO A 1 195 ? 3.312 -6.640 -17.855 1.00 49.50 195 PRO A N 1
ATOM 1546 C CA . PRO A 1 195 ? 2.353 -7.119 -18.827 1.00 49.50 195 PRO A CA 1
ATOM 1547 C C . PRO A 1 195 ? 2.527 -6.219 -20.045 1.00 49.50 195 PRO A C 1
ATOM 1549 O O . PRO A 1 195 ? 2.257 -5.019 -19.968 1.00 49.50 195 PRO A O 1
ATOM 1552 N N . ILE A 1 196 ? 3.023 -6.779 -21.149 1.00 45.88 196 ILE A N 1
ATOM 1553 C CA . ILE A 1 196 ? 2.976 -6.086 -22.427 1.00 45.88 196 ILE A CA 1
ATOM 1554 C C . ILE A 1 196 ? 1.516 -5.626 -22.561 1.00 45.88 196 ILE A C 1
ATOM 1556 O O . ILE A 1 196 ? 0.602 -6.457 -22.509 1.00 45.88 196 ILE A O 1
ATOM 1560 N N . SER A 1 197 ? 1.276 -4.310 -22.598 1.00 39.41 197 SER A N 1
ATOM 1561 C CA . SER A 1 197 ? -0.080 -3.794 -22.792 1.00 39.41 197 SER A CA 1
ATOM 1562 C C . SER A 1 197 ? -0.656 -4.443 -24.048 1.00 39.41 197 SER A C 1
ATOM 1564 O O . SER A 1 197 ? 0.096 -4.770 -24.964 1.00 39.41 197 SER A O 1
ATOM 1566 N N . LEU A 1 198 ? -1.967 -4.685 -24.100 1.00 38.22 198 LEU A N 1
ATOM 1567 C CA . LEU A 1 198 ? -2.564 -5.366 -25.255 1.00 38.22 198 LEU A CA 1
ATOM 1568 C C . LEU A 1 198 ? -2.206 -4.655 -26.578 1.00 38.22 198 LEU A C 1
ATOM 1570 O O . LEU A 1 198 ? -1.927 -5.323 -27.569 1.00 38.22 198 LEU A O 1
ATOM 1574 N N . ASP A 1 199 ? -2.092 -3.326 -26.538 1.00 35.31 199 ASP A N 1
ATOM 1575 C CA . ASP A 1 199 ? -1.624 -2.497 -27.653 1.00 35.31 199 ASP A CA 1
ATOM 1576 C C . ASP A 1 199 ? -0.153 -2.748 -27.993 1.00 35.31 199 ASP A C 1
ATOM 1578 O O . ASP A 1 199 ? 0.180 -2.980 -29.151 1.00 35.31 199 ASP A O 1
ATOM 1582 N N . LYS A 1 200 ? 0.738 -2.821 -26.991 1.00 42.06 200 LYS A N 1
ATOM 1583 C CA . LYS A 1 200 ? 2.137 -3.210 -27.224 1.00 42.06 200 LYS A CA 1
ATOM 1584 C C . LYS A 1 200 ? 2.255 -4.661 -27.698 1.00 42.06 200 LYS A C 1
ATOM 1586 O O . LYS A 1 200 ? 3.201 -4.959 -28.408 1.00 42.06 200 LYS A O 1
ATOM 1591 N N . LEU A 1 201 ? 1.319 -5.556 -27.358 1.00 45.91 201 LEU A N 1
ATOM 1592 C CA . LEU A 1 201 ? 1.262 -6.942 -27.853 1.00 45.91 201 LEU A CA 1
ATOM 1593 C C . LEU A 1 201 ? 0.849 -6.999 -29.320 1.00 45.91 201 LEU A C 1
ATOM 1595 O O . LEU A 1 201 ? 1.354 -7.846 -30.053 1.00 45.91 201 LEU A O 1
ATOM 1599 N N . GLN A 1 202 ? -0.079 -6.142 -29.743 1.00 44.25 202 GLN A N 1
ATOM 1600 C CA . GLN A 1 202 ? -0.477 -6.030 -31.144 1.00 44.25 202 GLN A CA 1
ATOM 1601 C C . GLN A 1 202 ? 0.676 -5.476 -31.979 1.00 44.25 202 GLN A C 1
ATOM 1603 O O . GLN A 1 202 ? 1.070 -6.102 -32.960 1.00 44.25 202 GLN A O 1
ATOM 1608 N N . ASP A 1 203 ? 1.300 -4.399 -31.514 1.00 44.72 203 ASP A N 1
ATOM 1609 C CA . ASP A 1 203 ? 2.505 -3.826 -32.110 1.00 44.72 203 ASP A CA 1
ATOM 1610 C C . ASP A 1 203 ? 3.691 -4.800 -32.139 1.00 44.72 203 ASP A C 1
ATOM 1612 O O . ASP A 1 203 ? 4.480 -4.796 -33.083 1.00 44.72 203 ASP A O 1
ATOM 1616 N N . TYR A 1 204 ? 3.823 -5.638 -31.108 1.00 46.81 204 TYR A N 1
ATOM 1617 C CA . TYR A 1 204 ? 4.811 -6.711 -31.026 1.00 46.81 204 TYR A CA 1
ATOM 1618 C C . TYR A 1 204 ? 4.506 -7.794 -32.075 1.00 46.81 204 TYR A C 1
ATOM 1620 O O . TYR A 1 204 ? 5.340 -8.105 -32.916 1.00 46.81 204 TYR A O 1
ATOM 1628 N N . ARG A 1 205 ? 3.278 -8.319 -32.129 1.00 48.88 205 ARG A N 1
ATOM 1629 C CA . ARG A 1 205 ? 2.881 -9.340 -33.122 1.00 48.88 205 ARG A CA 1
ATOM 1630 C C . ARG A 1 205 ? 2.984 -8.862 -34.570 1.00 48.88 205 ARG A C 1
ATOM 1632 O O . ARG A 1 205 ? 3.289 -9.664 -35.443 1.00 48.88 205 ARG A O 1
ATOM 1639 N N . LEU A 1 206 ? 2.741 -7.579 -34.829 1.00 50.97 206 LEU A N 1
ATOM 1640 C CA . LEU A 1 206 ? 2.893 -6.986 -36.160 1.00 50.97 206 LEU A CA 1
ATOM 1641 C C . LEU A 1 206 ? 4.370 -6.862 -36.570 1.00 50.97 206 LEU A C 1
ATOM 1643 O O . LEU A 1 206 ? 4.693 -6.995 -37.749 1.00 50.97 206 LEU A O 1
ATOM 1647 N N . ARG A 1 207 ? 5.272 -6.652 -35.602 1.00 46.69 207 ARG A N 1
ATOM 1648 C CA . ARG A 1 207 ? 6.727 -6.555 -35.813 1.00 46.69 207 ARG A CA 1
ATOM 1649 C C . ARG A 1 207 ? 7.454 -7.905 -35.818 1.00 46.69 207 ARG A C 1
ATOM 1651 O O . ARG A 1 207 ? 8.607 -7.964 -36.246 1.00 46.69 207 ARG A O 1
ATOM 1658 N N . HIS A 1 208 ? 6.805 -8.985 -35.379 1.00 47.28 208 HIS A N 1
ATOM 1659 C CA . HIS A 1 208 ? 7.431 -10.295 -35.175 1.00 47.28 208 HIS A CA 1
ATOM 1660 C C . HIS A 1 208 ? 6.670 -11.409 -35.903 1.00 47.28 208 HIS A C 1
ATOM 1662 O O . HIS A 1 208 ? 5.621 -11.860 -35.450 1.00 47.28 208 HIS A O 1
ATOM 1668 N N . LYS A 1 209 ? 7.220 -11.882 -37.030 1.00 48.44 209 LYS A N 1
ATOM 1669 C CA . LYS A 1 209 ? 6.799 -13.142 -37.673 1.00 48.44 209 LYS A CA 1
ATOM 1670 C C . LYS A 1 209 ? 7.397 -14.344 -36.924 1.00 48.44 209 LYS A C 1
ATOM 1672 O O . LYS A 1 209 ? 8.349 -14.176 -36.160 1.00 48.44 209 LYS A O 1
ATOM 1677 N N . GLU A 1 210 ? 6.834 -15.541 -37.128 1.00 40.03 210 GLU A N 1
ATOM 1678 C CA . GLU A 1 210 ? 7.359 -16.812 -36.594 1.00 40.03 210 GLU A CA 1
ATOM 1679 C C . GLU A 1 210 ? 8.861 -16.934 -36.920 1.00 40.03 210 GLU A C 1
ATOM 1681 O O . GLU A 1 210 ? 9.236 -17.179 -38.061 1.00 40.03 210 GLU A O 1
ATOM 1686 N N . GLY A 1 211 ? 9.727 -16.636 -35.946 1.00 44.16 211 GLY A N 1
ATOM 1687 C CA . GLY A 1 211 ? 11.166 -16.441 -36.175 1.00 44.16 211 GLY A CA 1
ATOM 1688 C C . GLY A 1 211 ? 11.843 -15.417 -35.253 1.00 44.16 211 GLY A C 1
ATOM 1689 O O . GLY A 1 211 ? 13.060 -15.450 -35.107 1.00 44.16 211 GLY A O 1
ATOM 1690 N N . GLY A 1 212 ? 11.078 -14.567 -34.557 1.00 42.03 212 GLY A N 1
ATOM 1691 C CA . GLY A 1 212 ? 11.613 -13.625 -33.564 1.00 42.03 212 GLY A CA 1
ATOM 1692 C C . GLY A 1 212 ? 11.920 -12.227 -34.108 1.00 42.03 212 GLY A C 1
ATOM 1693 O O . GLY A 1 212 ? 11.648 -11.923 -35.267 1.00 42.03 212 GLY A O 1
ATOM 1694 N N . ASP A 1 213 ? 12.401 -11.347 -33.225 1.00 42.53 213 ASP A N 1
ATOM 1695 C CA . ASP A 1 213 ? 12.636 -9.933 -33.510 1.00 42.53 213 ASP A CA 1
ATOM 1696 C C . ASP A 1 213 ? 13.545 -9.725 -34.726 1.00 42.53 213 ASP A C 1
ATOM 1698 O O . ASP A 1 213 ? 14.656 -10.245 -34.773 1.00 42.53 213 ASP A O 1
ATOM 1702 N N . ILE A 1 214 ? 13.080 -8.938 -35.709 1.00 44.94 214 ILE A N 1
ATOM 1703 C CA . ILE A 1 214 ? 13.932 -8.417 -36.785 1.00 44.94 214 ILE A CA 1
ATOM 1704 C C . ILE A 1 214 ? 14.828 -7.345 -36.153 1.00 44.94 214 ILE A C 1
ATOM 1706 O O . ILE A 1 214 ? 14.594 -6.145 -36.280 1.00 44.94 214 ILE A O 1
ATOM 1710 N N . THR A 1 215 ? 15.834 -7.772 -35.396 1.00 45.56 215 THR A N 1
ATOM 1711 C CA . THR A 1 215 ? 16.936 -6.910 -34.986 1.00 45.56 215 THR A CA 1
ATOM 1712 C C . THR A 1 215 ? 17.949 -6.860 -36.121 1.00 45.56 215 THR A C 1
ATOM 1714 O O . THR A 1 215 ? 18.471 -7.879 -36.560 1.00 45.56 215 THR A O 1
ATOM 1717 N N . VAL A 1 216 ? 18.271 -5.644 -36.571 1.00 47.94 216 VAL A N 1
ATOM 1718 C CA . VAL A 1 216 ? 19.317 -5.361 -37.577 1.00 47.94 216 VAL A CA 1
ATOM 1719 C C . VAL A 1 216 ? 20.703 -5.857 -37.117 1.00 47.94 216 VAL A C 1
ATOM 1721 O O . VAL A 1 216 ? 21.612 -6.022 -37.925 1.00 47.94 216 VAL A O 1
ATOM 1724 N N . LYS A 1 217 ? 20.868 -6.151 -35.820 1.00 49.62 217 LYS A N 1
ATOM 1725 C CA . LYS A 1 217 ? 22.050 -6.802 -35.250 1.00 49.62 217 LYS A CA 1
ATOM 1726 C C . LYS A 1 217 ? 21.732 -8.242 -34.853 1.00 49.62 217 LYS A C 1
ATOM 1728 O O . LYS A 1 217 ? 20.749 -8.501 -34.159 1.00 49.62 217 LYS A O 1
ATOM 1733 N N . LYS A 1 218 ? 22.601 -9.163 -35.273 1.00 47.09 218 LYS A N 1
ATOM 1734 C CA . LYS A 1 218 ? 22.628 -10.555 -34.817 1.00 47.09 218 LYS A CA 1
ATOM 1735 C C . LYS A 1 218 ? 22.828 -10.539 -33.299 1.00 47.09 218 LYS A C 1
ATOM 1737 O O . LYS A 1 218 ? 23.812 -9.975 -32.830 1.00 47.09 218 LYS A O 1
ATOM 1742 N N . VAL A 1 219 ? 21.878 -11.083 -32.543 1.00 54.09 219 VAL A N 1
ATOM 1743 C CA . VAL A 1 219 ? 22.017 -11.217 -31.088 1.00 54.09 219 VAL A CA 1
ATOM 1744 C C . VAL A 1 219 ? 23.163 -12.194 -30.831 1.00 54.09 219 VAL A C 1
ATOM 1746 O O . VAL A 1 219 ? 23.050 -13.379 -31.142 1.00 54.09 219 VAL A O 1
ATOM 1749 N N . GLU A 1 220 ? 24.294 -11.686 -30.348 1.00 57.53 220 GLU A N 1
ATOM 1750 C CA . GLU A 1 220 ? 25.416 -12.522 -29.931 1.00 57.53 220 GLU A CA 1
ATOM 1751 C C . GLU A 1 220 ? 25.098 -13.130 -28.569 1.00 57.53 220 GLU A C 1
ATOM 1753 O O . GLU A 1 220 ? 24.767 -12.424 -27.616 1.00 57.53 220 GLU A O 1
ATOM 1758 N N . ARG A 1 221 ? 25.170 -14.460 -28.502 1.00 59.28 221 ARG A N 1
ATOM 1759 C CA . ARG A 1 221 ? 24.891 -15.214 -27.286 1.00 59.28 221 ARG A CA 1
ATOM 1760 C C . ARG A 1 221 ? 25.969 -14.904 -26.253 1.00 59.28 221 ARG A C 1
ATOM 1762 O O . ARG A 1 221 ? 27.150 -15.134 -26.511 1.00 59.28 221 ARG A O 1
ATOM 1769 N N . LEU A 1 222 ? 25.558 -14.399 -25.094 1.00 63.88 222 LEU A N 1
ATOM 1770 C CA . LEU A 1 222 ? 26.472 -14.146 -23.979 1.00 63.88 222 LEU A CA 1
ATOM 1771 C C . LEU A 1 222 ? 27.069 -15.459 -23.456 1.00 63.88 222 LEU A C 1
ATOM 1773 O O . LEU A 1 222 ? 26.460 -16.526 -23.576 1.00 63.88 222 LEU A O 1
ATOM 1777 N N . SER A 1 223 ? 28.253 -15.377 -22.846 1.00 70.19 223 SER A N 1
ATOM 1778 C CA . SER A 1 223 ? 28.845 -16.520 -22.148 1.00 70.19 223 SER A CA 1
ATOM 1779 C C . SER A 1 223 ? 28.001 -16.901 -20.925 1.00 70.19 223 SER A C 1
ATOM 1781 O O . SER A 1 223 ? 27.398 -16.033 -20.288 1.00 70.19 223 SER A O 1
ATOM 1783 N N . ASP A 1 224 ? 27.991 -18.182 -20.543 1.00 63.94 224 ASP A N 1
ATOM 1784 C CA . ASP A 1 224 ? 27.253 -18.651 -19.357 1.00 63.94 224 ASP A CA 1
ATOM 1785 C C . ASP A 1 224 ? 27.656 -17.885 -18.076 1.00 63.94 224 ASP A C 1
ATOM 1787 O O . ASP A 1 224 ? 26.838 -17.658 -17.183 1.00 63.94 224 ASP A O 1
ATOM 1791 N N . ILE A 1 225 ? 28.911 -17.424 -17.998 1.00 67.62 225 ILE A N 1
ATOM 1792 C CA . ILE A 1 225 ? 29.439 -16.631 -16.879 1.00 67.62 225 ILE A CA 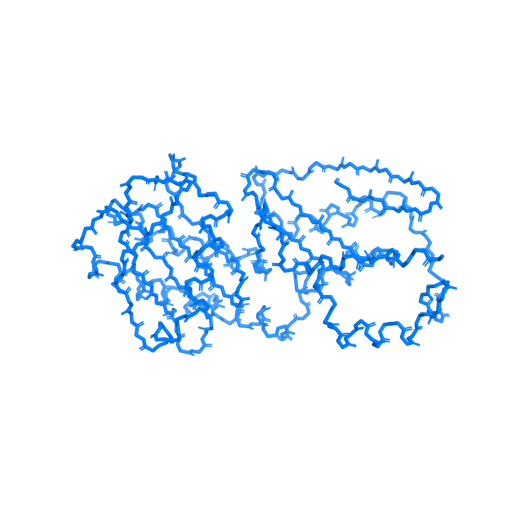1
ATOM 1793 C C . ILE A 1 225 ? 28.818 -15.229 -16.854 1.00 67.62 225 ILE A C 1
ATOM 1795 O O . ILE A 1 225 ? 28.415 -14.757 -15.786 1.00 67.62 225 ILE A O 1
ATOM 1799 N N . ASP A 1 226 ? 28.719 -14.568 -18.007 1.00 66.75 226 ASP A N 1
ATOM 1800 C CA . ASP A 1 226 ? 28.143 -13.223 -18.106 1.00 66.75 226 ASP A CA 1
ATOM 1801 C C . ASP A 1 226 ? 26.630 -13.247 -17.872 1.00 66.75 226 ASP A C 1
ATOM 1803 O O . ASP A 1 226 ? 26.102 -12.384 -17.171 1.00 66.75 226 ASP A O 1
ATOM 1807 N N . TYR A 1 227 ? 25.952 -14.303 -18.330 1.00 65.38 227 TYR A N 1
ATOM 1808 C CA . TYR A 1 227 ? 24.557 -14.592 -17.989 1.00 65.38 227 TYR A CA 1
ATOM 1809 C C . TYR A 1 227 ? 24.331 -14.635 -16.474 1.00 65.38 227 TYR A C 1
ATOM 1811 O O . TYR A 1 227 ? 23.460 -13.943 -15.939 1.00 65.38 227 TYR A O 1
ATOM 1819 N N . VAL A 1 228 ? 25.131 -15.435 -15.761 1.00 62.25 228 VAL A N 1
ATOM 1820 C CA . VAL A 1 228 ? 25.013 -15.577 -14.303 1.00 62.25 228 VAL A CA 1
ATOM 1821 C C . VAL A 1 228 ? 25.366 -14.270 -13.591 1.00 62.25 228 VAL A C 1
ATOM 1823 O O . VAL A 1 228 ? 24.707 -13.920 -12.608 1.00 62.25 228 VAL A O 1
ATOM 1826 N N . ARG A 1 229 ? 26.374 -13.529 -14.068 1.00 67.00 229 ARG A N 1
ATOM 1827 C CA . ARG A 1 229 ? 26.773 -12.235 -13.493 1.00 67.00 229 ARG A CA 1
ATOM 1828 C C . ARG A 1 229 ? 25.656 -11.200 -13.618 1.00 67.00 229 ARG A C 1
ATOM 1830 O O . ARG A 1 229 ? 25.266 -10.618 -12.606 1.00 67.00 229 ARG A O 1
ATOM 1837 N N . ASN A 1 230 ? 25.118 -11.029 -14.821 1.00 65.50 230 ASN A N 1
ATOM 1838 C CA . ASN A 1 230 ? 24.065 -10.062 -15.108 1.00 65.50 230 ASN A CA 1
ATOM 1839 C C . ASN A 1 230 ? 22.777 -10.393 -14.342 1.00 65.50 230 ASN A C 1
ATOM 1841 O O . ASN A 1 230 ? 22.182 -9.521 -13.709 1.00 65.50 230 ASN A O 1
ATOM 1845 N N . TYR A 1 231 ? 22.399 -11.676 -14.289 1.00 64.88 231 TYR A N 1
ATOM 1846 C CA . TYR A 1 231 ? 21.259 -12.126 -13.491 1.00 64.88 231 TYR A CA 1
ATOM 1847 C C . TYR A 1 231 ? 21.452 -11.860 -11.990 1.00 64.88 231 TYR A C 1
ATOM 1849 O O . TYR A 1 231 ? 20.534 -11.391 -11.320 1.00 64.88 231 TYR A O 1
ATOM 1857 N N . ARG A 1 232 ? 22.648 -12.112 -11.437 1.00 64.06 232 ARG A N 1
ATOM 1858 C CA . ARG A 1 232 ? 22.941 -11.842 -10.017 1.00 64.06 232 ARG A CA 1
ATOM 1859 C C . ARG A 1 232 ? 22.904 -10.353 -9.689 1.00 64.06 232 ARG A C 1
ATOM 1861 O O . ARG A 1 232 ? 22.329 -9.991 -8.665 1.00 64.06 232 ARG A O 1
ATOM 1868 N N . GLN A 1 233 ? 23.478 -9.504 -10.542 1.00 66.12 233 GLN A N 1
ATOM 1869 C CA . GLN A 1 233 ? 23.393 -8.048 -10.385 1.00 66.12 233 GLN A CA 1
ATOM 1870 C C . GLN A 1 233 ? 21.939 -7.580 -10.415 1.00 66.12 233 GLN A C 1
ATOM 1872 O O . GLN A 1 233 ? 21.502 -6.863 -9.514 1.00 66.12 233 GLN A O 1
ATOM 1877 N N . PHE A 1 234 ? 21.160 -8.068 -11.377 1.00 64.88 234 PHE A N 1
ATOM 1878 C CA . PHE A 1 234 ? 19.738 -7.782 -11.453 1.00 64.88 234 PHE A CA 1
ATOM 1879 C C . PHE A 1 234 ? 18.995 -8.205 -10.179 1.00 64.88 234 PHE A C 1
ATOM 1881 O O . PHE A 1 234 ? 18.362 -7.364 -9.544 1.00 64.88 234 PHE A O 1
ATOM 1888 N N . CYS A 1 235 ? 19.150 -9.458 -9.739 1.00 60.44 235 CYS A N 1
ATOM 1889 C CA . CYS A 1 235 ? 18.587 -9.960 -8.484 1.00 60.44 235 CYS A CA 1
ATOM 1890 C C . CYS A 1 235 ? 18.980 -9.101 -7.273 1.00 60.44 235 CYS A C 1
ATOM 1892 O O . CYS A 1 235 ? 18.132 -8.822 -6.431 1.00 60.44 235 CYS A O 1
ATOM 1894 N N . SER A 1 236 ? 20.233 -8.646 -7.184 1.00 60.06 236 SER A N 1
ATOM 1895 C CA . SER A 1 236 ? 20.674 -7.783 -6.080 1.00 60.06 236 SER A CA 1
ATOM 1896 C C . SER A 1 236 ? 19.958 -6.428 -6.064 1.00 60.06 236 SER A C 1
ATOM 1898 O O . SER A 1 236 ? 19.612 -5.946 -4.997 1.00 60.06 236 SER A O 1
ATOM 1900 N N . SER A 1 237 ? 19.640 -5.865 -7.235 1.00 59.12 237 SER A N 1
ATOM 1901 C CA . SER A 1 237 ? 18.936 -4.577 -7.346 1.00 59.12 237 SER A CA 1
ATOM 1902 C C . SER A 1 237 ? 17.438 -4.640 -7.023 1.00 59.12 237 SER A C 1
ATOM 1904 O O . SER A 1 237 ? 16.820 -3.619 -6.725 1.00 59.12 237 SER A O 1
ATOM 1906 N N . ILE A 1 238 ? 16.838 -5.833 -7.092 1.00 54.41 238 ILE A N 1
ATOM 1907 C CA . ILE A 1 238 ? 15.400 -6.047 -6.869 1.00 54.41 238 ILE A CA 1
ATOM 1908 C C . ILE A 1 238 ? 15.095 -6.678 -5.500 1.00 54.41 238 ILE A C 1
ATOM 1910 O O . ILE A 1 238 ? 13.927 -6.744 -5.108 1.00 54.41 238 ILE A O 1
ATOM 1914 N N . HIS A 1 239 ? 16.105 -7.174 -4.775 1.00 56.12 239 HIS A N 1
ATOM 1915 C CA . HIS A 1 239 ? 15.938 -7.889 -3.507 1.00 56.12 239 HIS A CA 1
ATOM 1916 C C . HIS A 1 239 ? 16.425 -7.097 -2.298 1.00 56.12 239 HIS A C 1
ATOM 1918 O O . HIS A 1 239 ? 17.409 -6.378 -2.350 1.00 56.12 239 HIS A O 1
ATOM 1924 N N . CYS A 1 240 ? 15.760 -7.323 -1.163 1.00 42.66 240 CYS A N 1
ATOM 1925 C CA . CYS A 1 240 ? 16.332 -7.038 0.147 1.00 42.66 240 CYS A CA 1
ATOM 1926 C C . CYS A 1 240 ? 17.370 -8.127 0.465 1.00 42.66 240 CYS A C 1
ATOM 1928 O O . CYS A 1 240 ? 17.083 -9.318 0.320 1.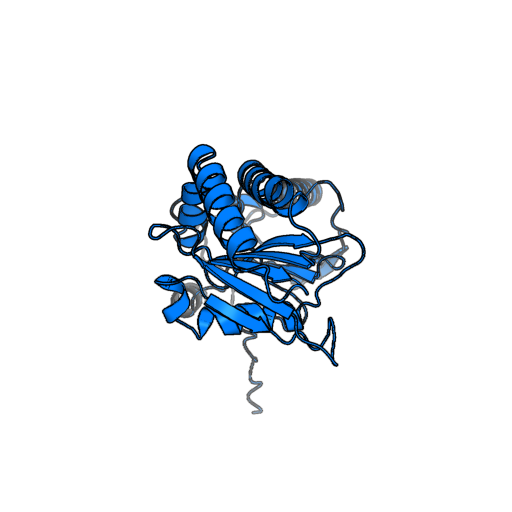00 42.66 240 CYS A O 1
ATOM 1930 N N . THR A 1 241 ? 18.551 -7.728 0.933 1.00 39.88 241 THR A N 1
ATOM 1931 C CA . THR A 1 241 ? 19.734 -8.572 1.216 1.00 39.88 241 THR A CA 1
ATOM 1932 C C . THR A 1 241 ? 19.509 -9.735 2.198 1.00 39.88 241 THR A C 1
ATOM 1934 O O . THR A 1 241 ? 20.381 -10.582 2.373 1.00 39.88 241 THR A O 1
ATOM 1937 N N . SER A 1 242 ? 18.333 -9.823 2.821 1.00 35.94 242 SER A N 1
ATOM 1938 C CA . SER A 1 242 ? 17.996 -10.786 3.873 1.00 35.94 242 SER A CA 1
ATOM 1939 C C . SER A 1 242 ? 17.600 -12.191 3.388 1.00 35.94 242 SER A C 1
ATOM 1941 O O . SER A 1 242 ? 17.613 -13.120 4.193 1.00 35.94 242 SER A O 1
ATOM 1943 N N . THR A 1 243 ? 17.263 -12.401 2.106 1.00 37.19 243 THR A N 1
ATOM 1944 C CA . THR A 1 243 ? 17.010 -13.757 1.560 1.00 37.19 243 THR A CA 1
ATOM 1945 C C . THR A 1 243 ? 17.484 -13.892 0.105 1.00 37.19 243 THR A C 1
ATOM 1947 O O . THR A 1 243 ? 16.882 -13.286 -0.780 1.00 37.19 243 THR A O 1
ATOM 1950 N N . PRO A 1 244 ? 18.532 -14.690 -0.187 1.00 31.53 244 PRO A N 1
ATOM 1951 C CA . PRO A 1 244 ? 19.040 -14.841 -1.547 1.00 31.53 244 PRO A CA 1
ATOM 1952 C C . PRO A 1 244 ? 18.083 -15.663 -2.424 1.00 31.53 244 PRO A C 1
ATOM 1954 O O . PRO A 1 244 ? 17.533 -16.683 -1.997 1.00 31.53 244 PRO A O 1
ATOM 1957 N N . ALA A 1 245 ? 17.903 -15.236 -3.676 1.00 37.56 245 ALA A N 1
ATOM 1958 C CA . ALA A 1 245 ? 17.178 -16.000 -4.686 1.00 37.56 245 ALA A CA 1
ATOM 1959 C C . ALA A 1 245 ? 17.907 -17.324 -4.981 1.00 37.56 245 ALA A C 1
ATOM 1961 O O . ALA A 1 245 ? 19.114 -17.338 -5.227 1.00 37.56 245 ALA A O 1
ATOM 1962 N N . LYS A 1 246 ? 17.177 -18.447 -4.971 1.00 33.66 246 LYS A N 1
ATOM 1963 C CA . LYS A 1 246 ? 17.705 -19.729 -5.458 1.00 33.66 246 LYS A CA 1
ATOM 1964 C C . LYS A 1 246 ? 17.691 -19.707 -6.984 1.00 33.66 246 LYS A C 1
ATOM 1966 O O . LYS A 1 246 ? 16.640 -19.488 -7.567 1.00 33.66 246 LYS A O 1
ATOM 1971 N N . LEU A 1 247 ? 18.854 -19.930 -7.589 1.00 38.41 247 LEU A N 1
ATOM 1972 C CA . LEU A 1 247 ? 19.030 -20.074 -9.032 1.00 38.41 247 LEU A CA 1
ATOM 1973 C C . LEU A 1 247 ? 18.659 -21.510 -9.436 1.00 38.41 247 LEU A C 1
ATOM 1975 O O . LEU A 1 247 ? 19.324 -22.443 -8.986 1.00 38.41 247 LEU A O 1
ATOM 1979 N N . ILE A 1 248 ? 17.646 -21.714 -10.279 1.00 36.53 248 ILE A N 1
ATOM 1980 C CA . ILE A 1 248 ? 17.441 -22.984 -10.984 1.00 36.53 248 ILE A CA 1
ATOM 1981 C C . ILE A 1 248 ? 17.625 -22.715 -12.477 1.00 36.53 248 ILE A C 1
ATOM 1983 O O . ILE A 1 248 ? 16.738 -22.219 -13.167 1.00 36.53 248 ILE A O 1
ATOM 1987 N N . PHE A 1 249 ? 18.816 -23.044 -12.974 1.00 35.62 249 PHE A N 1
ATOM 1988 C CA . PHE A 1 249 ? 19.133 -23.004 -14.397 1.00 35.62 249 PHE A CA 1
ATOM 1989 C C . PHE A 1 249 ? 18.743 -24.338 -15.045 1.00 35.62 249 PHE A C 1
ATOM 1991 O O . PHE A 1 249 ? 19.266 -25.389 -14.667 1.00 35.62 249 PHE A O 1
ATOM 1998 N N . ARG A 1 250 ? 17.838 -24.306 -16.029 1.00 32.97 250 ARG A N 1
ATOM 1999 C CA . ARG A 1 250 ? 17.678 -25.389 -17.009 1.00 32.97 250 ARG A CA 1
ATOM 2000 C C . ARG A 1 250 ? 17.577 -24.790 -18.407 1.00 32.97 250 ARG A C 1
ATOM 2002 O O . ARG A 1 250 ? 16.561 -24.197 -18.760 1.00 32.97 250 ARG A O 1
ATOM 2009 N N . SER A 1 251 ? 18.632 -24.963 -19.196 1.00 31.80 251 SER A N 1
ATOM 2010 C CA . SER A 1 251 ? 18.593 -24.731 -20.636 1.00 31.80 251 SER A CA 1
ATOM 2011 C C . SER A 1 251 ? 18.090 -25.995 -21.333 1.00 31.80 251 SER A C 1
ATOM 2013 O O . SER A 1 251 ? 18.640 -27.076 -21.140 1.00 31.80 251 SER A O 1
ATOM 2015 N N . ASN A 1 252 ? 17.042 -25.866 -22.147 1.00 33.28 252 ASN A N 1
ATOM 2016 C CA . ASN A 1 252 ? 16.724 -26.844 -23.185 1.00 33.28 252 ASN A CA 1
ATOM 2017 C C . ASN A 1 252 ? 16.876 -26.174 -24.557 1.00 33.28 252 ASN A C 1
ATOM 2019 O O . ASN A 1 252 ? 16.898 -24.951 -24.668 1.00 33.28 252 ASN A O 1
ATOM 2023 N N . SER A 1 253 ? 16.980 -26.979 -25.614 1.00 32.00 253 SER A N 1
ATOM 2024 C CA . SER A 1 253 ? 17.234 -26.538 -26.995 1.00 32.00 253 SER A CA 1
ATOM 2025 C C . SER A 1 253 ? 16.191 -25.577 -27.586 1.00 32.00 253 SER A C 1
ATOM 2027 O O . SER A 1 253 ? 16.468 -24.966 -28.616 1.00 32.00 253 SER A O 1
ATOM 2029 N N . CYS A 1 254 ? 15.021 -25.428 -26.957 1.00 36.28 254 CYS A N 1
ATOM 2030 C CA . CYS A 1 254 ? 13.925 -24.587 -27.446 1.00 36.28 254 CYS A CA 1
ATOM 2031 C C . CYS A 1 254 ? 13.495 -23.477 -26.476 1.00 36.28 254 CYS A C 1
ATOM 2033 O O . CYS A 1 254 ? 12.928 -22.495 -26.933 1.00 36.28 254 CYS A O 1
ATOM 2035 N N . ASP A 1 255 ? 13.795 -23.595 -25.178 1.00 35.03 255 ASP A N 1
ATOM 2036 C CA . ASP A 1 255 ? 13.371 -22.640 -24.152 1.00 35.03 255 ASP A CA 1
ATOM 2037 C C . ASP A 1 255 ? 14.466 -22.463 -23.094 1.00 35.03 255 ASP A C 1
ATOM 2039 O O . ASP A 1 255 ? 15.013 -23.436 -22.559 1.00 35.03 255 ASP A O 1
ATOM 2043 N N . THR A 1 256 ? 14.738 -21.207 -22.742 1.00 36.66 256 THR A N 1
ATOM 2044 C CA . THR A 1 256 ? 15.548 -20.855 -21.572 1.00 36.66 256 THR A CA 1
ATOM 2045 C C . THR A 1 256 ? 14.601 -20.562 -20.418 1.00 36.66 256 THR A C 1
ATOM 2047 O O . THR A 1 256 ? 13.980 -19.500 -20.368 1.00 36.66 256 THR A O 1
ATOM 2050 N N . ILE A 1 257 ? 14.470 -21.505 -19.484 1.00 36.09 257 ILE A N 1
ATOM 2051 C CA . ILE A 1 257 ? 13.656 -21.315 -18.282 1.00 36.09 257 ILE A CA 1
ATOM 2052 C C . ILE A 1 257 ? 14.579 -20.871 -17.143 1.00 36.09 257 ILE A C 1
ATOM 2054 O O . ILE A 1 257 ? 15.417 -21.639 -16.670 1.00 36.09 257 ILE A O 1
ATOM 2058 N N . LEU A 1 258 ? 14.408 -19.623 -16.703 1.00 36.66 258 LEU A N 1
ATOM 2059 C CA . LEU A 1 258 ? 14.951 -19.103 -15.446 1.00 36.66 258 LEU A CA 1
ATOM 2060 C C . LEU A 1 258 ? 13.893 -19.319 -14.356 1.00 36.66 258 LEU A C 1
ATOM 2062 O O . LEU A 1 258 ? 12.823 -18.710 -14.427 1.00 36.66 258 LEU A O 1
ATOM 2066 N N . ALA A 1 259 ? 14.164 -20.204 -13.393 1.00 42.19 259 ALA A N 1
ATOM 2067 C CA . ALA A 1 259 ? 13.269 -20.508 -12.270 1.00 42.19 259 ALA A CA 1
ATOM 2068 C C . ALA A 1 259 ? 13.927 -20.251 -10.908 1.00 42.19 259 ALA A C 1
ATOM 2070 O O . ALA A 1 259 ? 15.155 -20.464 -10.779 1.00 42.19 259 ALA A O 1
#

pLDDT: mean 70.96, std 21.88, range [19.34, 96.38]

InterPro domains:
  IPR004353 Vacuolar fusion protein Mon1 [PR01546] (14-35)
  IPR004353 Vacuolar fusion protein Mon1 [PR01546] (40-53)
  IPR004353 Vacuolar fusion protein Mon1 [PR01546] (64-80)
  IPR004353 Vacuolar fusion protein Mon1 [PR01546] (89-112)
  IPR004353 Vacuolar fusion protein Mon1 [PR01546] (119-145)
  IPR004353 Vacuolar fusion protein Mon1 [PTHR13027] (11-258)
  IPR043971 FUZ/MON1/HPS1, second Longin domain [PF19037] (44-140)

Secondary structure (DSSP, 8-state):
----------TT--TT-EEBPP--HHHHHHHHHHHHHHHTTSTTEEEEEEEETTEEEEEEE-TT----HHHHHHHHHHHHH-GGGGTS-EEEEEEETTTEEEEEEEEEEEEEETTEEEEEEEEES-TT-HHHHHHHHHHHHHHHHHTTHHHHHHHHHHT-S--TTTSHHHHS--TT----EEEETTTTEEEES----HHHHHHHHHH--TT----SS--PPPPHHHHHHHHHHHHHHHS-TTSPPPP-EEE-SS-EEE-